Protein AF-A0A662BFD8-F1 (afdb_monomer_lite)

pLDDT: mean 75.11, std 21.64, range [28.02, 98.12]

Sequence (348 aa):
MGQAQEEVAAASAILNASIEPAPQTEVEEAKAILNGEDTDNDSTLQTTEEGVVEEGQIVEDNDEPEDVDTEDAQPDEGSFPSDLSSLADAIDVDISDLYNVKIKLADGEEPKSISELKNGFQEATRNAERLEATIAEQKSALEGAQQSGQINTQLNAAEVKLMSQHEALVAEYNQTDWATLEATDPGSAALLKQQFQEAGGIVHQERLKLQQAQGVHRQERMGVAAQKVMQIIPTWSDSDLRVKQTKAIDALLVGEGMPRNQINTLADPISIKLLDELVTLRAKFAQAEDSVEKVRRVPKTIHGGARRKSNPNKKTDALINKARNTTNHQGKRQAELDAVKSILNGGG

Foldseek 3Di:
DPPVVPVVVVVVVVVPPDDDDDDDDPPVVVVVVPDDDDDDDDDDDDDDDDDDDDDDDDDDDDDDDDDDDDDDDDPDDDPDDPDLVSVCVVVVHPSVVQQQDFDDDPDPDDTDGVVVVVVVVVVVVVVVVVVVVVVVVVVVVVVVVVVLVVLVVVLVVLVVVLVVLVVVLVVVVVPDPLVVCCVPPVPVSVVVVVVSVVSVVVSVVSVVVSVVSVVVSLVVLLVVLVVVLCVLCVVVVDVVVVVVLLVLLQVVCVVVVHDPVVSVSPSHSVVSVVSSVVSVVVVVVVVVVVVVVVVVPPPPPPDPDDDDDDDPCPPLVVLVVQLVPDPDPVSNVVSVVVSVVCVVVVPD

Secondary structure (DSSP, 8-state):
--STTHHHHHHHHHTTS--PPPPS-STTGGGSSS------------------------------------------S----SSHHHHHHHHT--HHHHHTPEEPPSSSPPPEEHHHHHHHHHHHHHHHHHHHHHHHHHHHHHHHHHHHHHHHHHHHHHHHHHHHHHHHHHHHHHHS-HHHHHHH-HHHHHHHHHHHHHHHHHHHHHHHHHHHHHHHHHHHHHHHHHHHHHHH-GGGGSHHHHHHHHHHHHHHHHHTT--HHHHHH---HHHHHHHHHHHHHHHHHHHHHHHHHHHHHS-----TT-PPPPPS-HHHHHHHHHHHH--SHHHHHHHHHHHHHHHHHS--

Structure (mmCIF, N/CA/C/O backbone):
data_AF-A0A662BFD8-F1
#
_entry.id   AF-A0A662BFD8-F1
#
loop_
_atom_site.group_PDB
_atom_site.id
_atom_site.type_symbol
_atom_site.label_atom_id
_atom_site.label_alt_id
_atom_site.label_comp_id
_atom_site.label_asym_id
_atom_site.label_entity_id
_atom_site.label_seq_id
_atom_site.pdbx_PDB_ins_code
_atom_site.Cartn_x
_atom_site.Cartn_y
_atom_site.Cartn_z
_atom_site.occupancy
_atom_site.B_iso_or_equiv
_atom_site.auth_seq_id
_atom_site.auth_comp_id
_atom_site.auth_asym_id
_atom_site.auth_atom_id
_atom_site.pdbx_PDB_model_num
ATOM 1 N N . MET A 1 1 ? 6.382 -41.904 29.347 1.00 54.34 1 MET A N 1
ATOM 2 C CA . MET A 1 1 ? 5.948 -40.491 29.401 1.00 54.34 1 MET A CA 1
ATOM 3 C C . MET A 1 1 ? 6.706 -39.756 30.508 1.00 54.34 1 MET A C 1
ATOM 5 O O . MET A 1 1 ? 6.102 -39.356 31.486 1.00 54.34 1 MET A O 1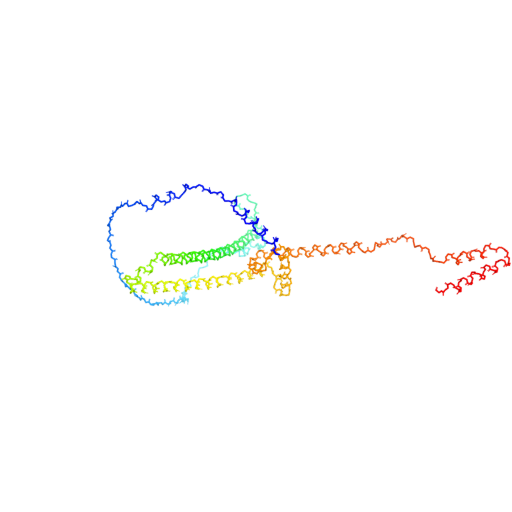
ATOM 9 N N . GLY A 1 2 ? 8.032 -39.635 30.395 1.00 52.62 2 GLY A N 1
ATOM 10 C CA . GLY A 1 2 ? 8.853 -39.000 31.443 1.00 52.62 2 GLY A CA 1
ATOM 11 C C . GLY A 1 2 ? 9.987 -38.121 30.920 1.00 52.62 2 GLY A C 1
ATOM 12 O O . GLY A 1 2 ? 10.614 -37.437 31.706 1.00 52.62 2 GLY A O 1
ATOM 13 N N . GLN A 1 3 ? 10.231 -38.101 29.605 1.00 49.94 3 GLN A N 1
ATOM 14 C CA . GLN A 1 3 ? 11.306 -37.306 28.995 1.00 49.94 3 GLN A CA 1
ATOM 15 C C . GLN A 1 3 ? 10.788 -36.117 28.170 1.00 49.94 3 GLN A C 1
ATOM 17 O O . GLN A 1 3 ? 11.568 -35.275 27.762 1.00 49.94 3 GLN A O 1
ATOM 22 N N . ALA A 1 4 ? 9.469 -35.997 27.975 1.00 51.31 4 ALA A N 1
ATOM 23 C CA . ALA A 1 4 ? 8.862 -34.874 27.251 1.00 51.31 4 ALA A CA 1
ATOM 24 C C . ALA A 1 4 ? 8.436 -33.705 28.165 1.00 51.31 4 ALA A C 1
ATOM 26 O O . ALA A 1 4 ? 8.005 -32.671 27.669 1.00 51.31 4 ALA A O 1
ATOM 27 N N . GLN A 1 5 ? 8.528 -33.858 29.492 1.00 51.50 5 GLN A N 1
ATOM 28 C CA . GLN A 1 5 ? 8.192 -32.790 30.446 1.00 51.50 5 GLN A CA 1
ATOM 29 C C . GLN A 1 5 ? 9.418 -32.012 30.944 1.00 51.50 5 GLN A C 1
ATOM 31 O O . GLN A 1 5 ? 9.258 -30.918 31.472 1.00 51.50 5 GLN A O 1
ATOM 36 N N . GLU A 1 6 ? 10.632 -32.524 30.732 1.00 51.44 6 GLU A N 1
ATOM 37 C CA . GLU A 1 6 ? 11.860 -31.878 31.214 1.00 51.44 6 GLU A CA 1
ATOM 38 C C . GLU A 1 6 ? 12.422 -30.855 30.206 1.00 51.44 6 GLU A C 1
ATOM 40 O O . GLU A 1 6 ? 12.960 -29.824 30.603 1.00 51.44 6 GLU A O 1
ATOM 45 N N . GLU A 1 7 ? 12.184 -31.038 28.901 1.00 51.00 7 GLU A N 1
ATOM 46 C CA . GLU A 1 7 ? 12.630 -30.078 27.875 1.00 51.00 7 GLU A CA 1
ATOM 47 C C . GLU A 1 7 ? 11.763 -28.805 27.807 1.00 51.00 7 GLU A C 1
ATOM 49 O O . GLU A 1 7 ? 12.251 -27.736 27.440 1.00 51.00 7 GLU A O 1
ATOM 54 N N . VAL A 1 8 ? 10.498 -28.866 28.243 1.00 56.28 8 VAL A N 1
ATOM 55 C CA . VAL A 1 8 ? 9.604 -27.689 28.274 1.00 56.28 8 VAL A CA 1
ATOM 56 C C . VAL A 1 8 ? 9.953 -26.744 29.436 1.00 56.28 8 VAL A C 1
ATOM 58 O O . VAL A 1 8 ? 9.793 -25.526 29.319 1.00 56.28 8 VAL A O 1
ATOM 61 N N . ALA A 1 9 ? 10.509 -27.276 30.531 1.00 55.16 9 ALA A N 1
ATOM 62 C CA . ALA A 1 9 ? 10.977 -26.481 31.668 1.00 55.16 9 ALA A CA 1
ATOM 63 C C . ALA A 1 9 ? 12.299 -25.743 31.368 1.00 55.16 9 ALA A C 1
ATOM 65 O O . ALA A 1 9 ? 12.502 -24.621 31.830 1.00 55.16 9 ALA A O 1
ATOM 66 N N . ALA A 1 10 ? 13.176 -26.321 30.539 1.00 52.91 10 ALA A N 1
ATOM 67 C CA . ALA A 1 10 ? 14.427 -25.671 30.142 1.00 52.91 10 ALA A CA 1
ATOM 68 C C . ALA A 1 10 ? 14.204 -24.499 29.165 1.00 52.91 10 ALA A C 1
ATOM 70 O O . ALA A 1 10 ? 14.901 -23.487 29.240 1.00 52.91 10 ALA A O 1
ATOM 71 N N . ALA A 1 11 ? 13.190 -24.583 28.296 1.00 50.22 11 ALA A N 1
ATOM 72 C CA . ALA A 1 11 ? 12.848 -23.507 27.361 1.00 50.22 11 ALA A CA 1
ATOM 73 C C . ALA A 1 11 ? 12.185 -22.290 28.040 1.00 50.22 11 ALA A C 1
ATOM 75 O O . ALA A 1 11 ? 12.319 -21.164 27.562 1.00 50.22 11 ALA A O 1
ATOM 76 N N . SER A 1 12 ? 11.513 -22.485 29.177 1.00 54.03 12 SER A N 1
ATOM 77 C CA . SER A 1 12 ? 10.855 -21.397 29.918 1.00 54.03 12 SER A CA 1
ATOM 78 C C . SER A 1 12 ? 11.807 -20.623 30.844 1.00 54.03 12 SER A C 1
ATOM 80 O O . SER A 1 12 ? 11.526 -19.475 31.182 1.00 54.03 12 SER A O 1
ATOM 82 N N . ALA A 1 13 ? 12.976 -21.182 31.180 1.00 51.88 13 ALA A N 1
ATOM 83 C CA . ALA A 1 13 ? 13.996 -20.497 31.979 1.00 51.88 13 ALA A CA 1
ATOM 84 C C . ALA A 1 13 ? 14.872 -19.516 31.170 1.00 51.88 13 ALA A C 1
ATOM 86 O O . ALA A 1 13 ? 15.438 -18.587 31.741 1.00 51.88 13 ALA A O 1
ATOM 87 N N . ILE A 1 14 ? 14.966 -19.680 29.845 1.00 52.62 14 ILE A N 1
ATOM 88 C CA . ILE A 1 14 ? 15.805 -18.823 28.984 1.00 52.62 14 ILE A CA 1
ATOM 89 C C . ILE A 1 14 ? 15.061 -17.548 28.546 1.00 52.62 14 ILE A C 1
ATOM 91 O O . ILE A 1 14 ? 15.691 -16.515 28.336 1.00 52.62 14 ILE A O 1
ATOM 95 N N . LEU A 1 15 ? 13.723 -17.564 28.485 1.00 44.62 15 LEU A N 1
ATOM 96 C CA . LEU A 1 15 ? 12.939 -16.390 28.072 1.00 44.62 15 LEU A CA 1
ATOM 97 C C . LEU A 1 15 ? 12.787 -15.320 29.174 1.00 44.62 15 LEU A C 1
ATOM 99 O O . LEU A 1 15 ? 12.401 -14.196 28.878 1.00 44.62 15 LEU A O 1
ATOM 103 N N . ASN A 1 16 ? 13.104 -15.649 30.432 1.00 51.22 16 ASN A N 1
ATOM 104 C CA . ASN A 1 16 ? 12.859 -14.781 31.592 1.00 51.22 16 ASN A CA 1
ATOM 105 C C . ASN A 1 16 ? 14.120 -14.103 32.166 1.00 51.22 16 ASN A C 1
ATOM 107 O O . ASN A 1 16 ? 14.052 -13.495 33.230 1.00 51.22 16 ASN A O 1
ATOM 111 N N . ALA A 1 17 ? 15.269 -14.200 31.487 1.00 48.84 17 ALA A N 1
ATOM 112 C CA . ALA A 1 17 ? 16.554 -13.696 31.990 1.00 48.84 17 ALA A CA 1
ATOM 113 C C . ALA A 1 17 ? 17.124 -12.486 31.219 1.00 48.84 17 ALA A C 1
ATOM 115 O O . ALA A 1 17 ? 18.287 -12.142 31.408 1.00 48.84 17 ALA A O 1
ATOM 116 N N . SER A 1 18 ? 16.346 -11.822 30.356 1.00 45.59 18 SER A N 1
ATOM 117 C CA . SER A 1 18 ? 16.840 -10.665 29.590 1.00 45.59 18 SER A CA 1
ATOM 118 C C . SER A 1 18 ? 15.789 -9.565 29.441 1.00 45.59 18 SER A C 1
ATOM 120 O O . SER A 1 18 ? 15.361 -9.227 28.344 1.00 45.59 18 SER A O 1
ATOM 122 N N . ILE A 1 19 ? 15.359 -9.016 30.578 1.00 46.84 19 ILE A N 1
ATOM 123 C CA . ILE A 1 19 ? 14.713 -7.701 30.643 1.00 46.84 19 ILE A CA 1
ATOM 124 C C . ILE A 1 19 ? 15.346 -6.966 31.829 1.00 46.84 19 ILE A C 1
ATOM 126 O O . ILE A 1 19 ? 14.930 -7.123 32.975 1.00 46.84 19 ILE A O 1
ATOM 130 N N . GLU A 1 20 ? 16.409 -6.212 31.554 1.00 44.59 20 GLU A N 1
ATOM 131 C CA . GLU A 1 20 ? 16.885 -5.168 32.463 1.00 44.59 20 GLU A CA 1
ATOM 132 C C . GLU A 1 20 ? 15.864 -4.014 32.478 1.00 44.59 20 GLU A C 1
ATOM 134 O O . GLU A 1 20 ? 15.425 -3.579 31.409 1.00 44.59 20 GLU A O 1
ATOM 139 N N . PRO A 1 21 ? 15.466 -3.497 33.654 1.00 47.75 21 PRO A N 1
ATOM 140 C CA . PRO A 1 21 ? 14.584 -2.341 33.741 1.00 47.75 21 PRO A CA 1
ATOM 141 C C . PRO A 1 21 ? 15.364 -1.044 33.473 1.00 47.75 21 PRO A C 1
ATOM 143 O O . PRO A 1 21 ? 16.273 -0.685 34.222 1.00 47.75 21 PRO A O 1
ATOM 146 N N . ALA A 1 22 ? 14.989 -0.320 32.417 1.00 41.62 22 ALA A N 1
ATOM 147 C CA . ALA A 1 22 ? 15.465 1.039 32.161 1.00 41.62 22 ALA A CA 1
ATOM 148 C C . ALA A 1 22 ? 14.867 2.048 33.181 1.00 41.62 22 ALA A C 1
ATOM 150 O O . ALA A 1 22 ? 13.755 1.834 33.674 1.00 41.62 22 ALA A O 1
ATOM 151 N N . PRO A 1 23 ? 15.601 3.126 33.532 1.00 44.84 23 PRO A N 1
ATOM 152 C CA . PRO A 1 23 ? 15.341 3.965 34.706 1.00 44.84 23 PRO A CA 1
ATOM 153 C C . PRO A 1 23 ? 14.137 4.916 34.576 1.00 44.84 23 PRO A C 1
ATOM 155 O O . PRO A 1 23 ? 13.870 5.509 33.535 1.00 44.84 23 PRO A O 1
ATOM 158 N N . GLN A 1 24 ? 13.440 5.085 35.702 1.00 43.91 24 GLN A N 1
ATOM 159 C CA . GLN A 1 24 ? 12.176 5.805 35.901 1.00 43.91 24 GLN A CA 1
ATOM 160 C C . GLN A 1 24 ? 12.310 7.344 35.975 1.00 43.91 24 GLN A C 1
ATOM 162 O O . GLN A 1 24 ? 11.790 7.952 36.905 1.00 43.91 24 GLN A O 1
ATOM 167 N N . THR A 1 25 ? 12.997 8.001 35.037 1.00 51.12 25 THR A N 1
ATOM 168 C CA . THR A 1 25 ? 13.250 9.460 35.140 1.00 51.12 25 THR A CA 1
ATOM 169 C C . THR A 1 25 ? 12.508 10.358 34.147 1.00 51.12 25 THR A C 1
ATOM 171 O O . THR A 1 25 ? 12.608 11.568 34.278 1.00 51.12 25 THR A O 1
ATOM 174 N N . GLU A 1 26 ? 11.702 9.830 33.221 1.00 45.47 26 GLU A N 1
ATOM 175 C CA . GLU A 1 26 ? 10.975 10.669 32.235 1.00 45.47 26 GLU A CA 1
ATOM 176 C C . GLU A 1 26 ? 9.460 10.791 32.500 1.00 45.47 26 GLU A C 1
ATOM 178 O O . GLU A 1 26 ? 8.772 11.596 31.877 1.00 45.47 26 GLU A O 1
ATOM 183 N N . VAL A 1 27 ? 8.913 10.042 33.466 1.00 49.97 27 VAL A N 1
ATOM 184 C CA . VAL A 1 27 ? 7.460 10.038 33.757 1.00 49.97 27 VAL A CA 1
ATOM 185 C C . VAL A 1 27 ? 7.051 11.133 34.760 1.00 49.97 27 VAL A C 1
ATOM 187 O O . VAL A 1 27 ? 5.864 11.426 34.906 1.00 49.97 27 VAL A O 1
ATOM 190 N N . GLU A 1 28 ? 8.007 11.791 35.425 1.00 46.84 28 GLU A N 1
ATOM 191 C CA . GLU A 1 28 ? 7.713 12.931 36.311 1.00 46.84 28 GLU A CA 1
ATOM 192 C C . GLU A 1 28 ? 7.660 14.284 35.585 1.00 46.84 28 GLU A C 1
ATOM 194 O O . GLU A 1 28 ? 6.956 15.182 36.043 1.00 46.84 28 GLU A O 1
ATOM 199 N N . GLU A 1 29 ? 8.289 14.431 34.415 1.00 48.56 29 GLU A N 1
ATOM 200 C CA . GLU A 1 29 ? 8.284 15.707 33.680 1.00 48.56 29 GLU A CA 1
ATOM 201 C C . GLU A 1 29 ? 6.958 15.957 32.932 1.00 48.56 29 GLU A C 1
ATOM 203 O O . GLU A 1 29 ? 6.524 17.098 32.777 1.00 48.56 29 GLU A O 1
ATOM 208 N N . ALA A 1 30 ? 6.224 14.897 32.573 1.00 48.09 30 ALA A N 1
ATOM 209 C CA . ALA A 1 30 ? 4.909 15.012 31.932 1.00 48.09 30 ALA A CA 1
ATOM 210 C C . ALA A 1 30 ? 3.760 15.351 32.908 1.00 48.09 30 ALA A C 1
ATOM 212 O O . ALA A 1 30 ? 2.683 15.758 32.473 1.00 48.09 30 ALA A O 1
ATOM 213 N N . LYS A 1 31 ? 3.968 15.218 34.227 1.00 47.44 31 LYS A N 1
ATOM 214 C CA . LYS A 1 31 ? 2.959 15.567 35.248 1.00 47.44 31 LYS A CA 1
ATOM 215 C C . LYS A 1 31 ? 3.027 17.024 35.711 1.00 47.44 31 LYS A C 1
ATOM 217 O O . LYS A 1 31 ? 2.062 17.503 36.300 1.00 47.44 31 LYS A O 1
ATOM 222 N N . ALA A 1 32 ? 4.110 17.740 35.411 1.00 47.44 32 ALA A N 1
ATOM 223 C CA . ALA A 1 32 ? 4.282 19.141 35.799 1.00 47.44 32 ALA A CA 1
ATOM 224 C C . ALA A 1 32 ? 3.605 20.146 34.844 1.00 47.44 32 ALA A C 1
ATOM 226 O O . ALA A 1 32 ? 3.418 21.298 35.218 1.00 47.44 32 ALA A O 1
ATOM 227 N N . ILE A 1 33 ? 3.203 19.730 33.636 1.00 51.03 33 ILE A N 1
ATOM 228 C CA . ILE A 1 33 ? 2.559 20.621 32.649 1.00 51.03 33 ILE A CA 1
ATOM 229 C C . ILE A 1 33 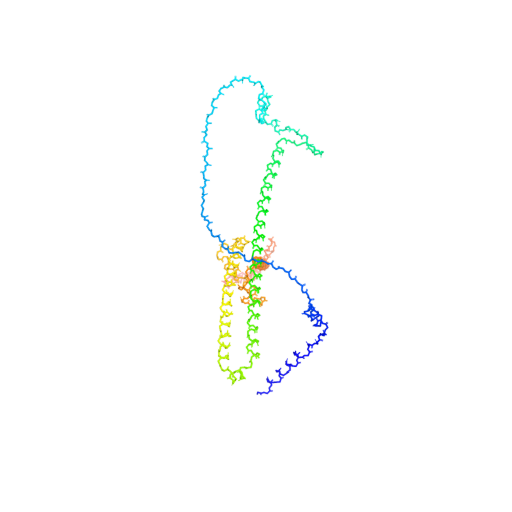? 1.025 20.646 32.804 1.00 51.03 33 ILE A C 1
ATOM 231 O O . ILE A 1 33 ? 0.378 21.586 32.356 1.00 51.03 33 ILE A O 1
ATOM 235 N N . LEU A 1 34 ? 0.425 19.648 33.465 1.00 47.00 34 LEU A N 1
ATOM 236 C CA . LEU A 1 34 ? -1.035 19.471 33.471 1.00 47.00 34 LEU A CA 1
ATOM 237 C C . LEU A 1 34 ? -1.763 20.079 34.689 1.00 47.00 34 LEU A C 1
ATOM 239 O O . LEU A 1 34 ? -2.985 20.149 34.663 1.00 47.00 34 LEU A O 1
ATOM 243 N N . ASN A 1 35 ? -1.053 20.538 35.729 1.00 48.31 35 ASN A N 1
ATOM 244 C CA . ASN A 1 35 ? -1.664 21.040 36.972 1.00 48.31 35 ASN A CA 1
ATOM 245 C C . ASN A 1 35 ? -1.161 22.444 37.352 1.00 48.31 35 ASN A C 1
ATOM 247 O O . ASN A 1 35 ? -0.410 22.610 38.313 1.00 48.31 35 ASN A O 1
ATOM 251 N N . GLY A 1 36 ? -1.601 23.450 36.598 1.00 34.72 36 GLY A N 1
ATOM 252 C CA . GLY A 1 36 ? -1.422 24.864 36.925 1.00 34.72 36 GLY A CA 1
ATOM 253 C C . GLY A 1 36 ? -2.626 25.701 36.487 1.00 34.72 36 GLY A C 1
ATOM 254 O O . GLY A 1 36 ? -2.588 26.313 35.425 1.00 34.72 36 GLY A O 1
ATOM 255 N N . GLU A 1 37 ? -3.676 25.691 37.316 1.00 36.91 37 GLU A N 1
ATOM 256 C CA . GLU A 1 37 ? -4.616 26.809 37.558 1.00 36.91 37 GLU A CA 1
ATOM 257 C C . GLU A 1 37 ? -3.835 28.140 37.701 1.00 36.91 37 GLU A C 1
ATOM 259 O O . GLU A 1 37 ? -2.695 28.130 38.164 1.00 36.91 37 GLU A O 1
ATOM 264 N N . ASP A 1 38 ? -4.298 29.349 37.385 1.00 38.66 38 ASP A N 1
ATOM 265 C CA . ASP A 1 38 ? -5.608 29.943 37.097 1.00 38.66 38 ASP A CA 1
ATOM 266 C C . ASP A 1 38 ? -5.342 31.372 36.561 1.00 38.66 38 ASP A C 1
ATOM 268 O O . ASP A 1 38 ? -4.303 31.953 36.891 1.00 38.66 38 ASP A O 1
ATOM 272 N N . THR A 1 39 ? -6.274 31.966 35.801 1.00 32.28 39 THR A N 1
ATOM 273 C CA . THR A 1 39 ? -6.943 33.270 36.087 1.00 32.28 39 THR A CA 1
ATOM 274 C C . THR A 1 39 ? -7.584 33.917 34.843 1.00 32.28 39 THR A C 1
ATOM 276 O O . THR A 1 39 ? -6.907 34.336 33.909 1.00 32.28 39 THR A O 1
ATOM 279 N N . ASP A 1 40 ? -8.921 33.987 34.885 1.00 32.72 40 ASP A N 1
ATOM 280 C CA . ASP A 1 40 ? -9.820 35.112 34.560 1.00 32.72 40 ASP A CA 1
ATOM 281 C C . ASP A 1 40 ? -9.521 36.050 33.364 1.00 32.72 40 ASP A C 1
ATOM 283 O O . ASP A 1 40 ? -8.591 36.851 33.393 1.00 32.72 40 ASP A O 1
ATOM 287 N N . ASN A 1 41 ? -10.451 36.141 32.397 1.00 31.64 41 ASN A N 1
ATOM 288 C CA . ASN A 1 41 ? -11.588 37.091 32.433 1.00 31.64 41 ASN A CA 1
ATOM 289 C C . ASN A 1 41 ? -12.147 37.442 31.022 1.00 31.64 41 ASN A C 1
ATOM 291 O O . ASN A 1 41 ? -11.407 37.858 30.137 1.00 31.64 41 ASN A O 1
ATOM 295 N N . ASP A 1 42 ? -13.476 37.336 30.891 1.00 28.02 42 ASP A N 1
ATOM 296 C CA . ASP A 1 42 ? -14.432 38.209 30.169 1.00 28.02 42 ASP A CA 1
ATOM 297 C C . ASP A 1 42 ? -14.237 38.635 28.689 1.00 28.02 42 ASP A C 1
ATOM 299 O O . ASP A 1 42 ? -13.451 39.525 28.373 1.00 28.02 42 ASP A O 1
ATOM 303 N N . SER A 1 43 ? -15.115 38.139 27.797 1.00 31.08 43 SER A N 1
ATOM 304 C CA . SER A 1 43 ? -16.033 38.992 26.996 1.00 31.08 43 SER A CA 1
ATOM 305 C C . SER A 1 43 ? -16.895 38.200 25.994 1.00 31.08 43 SER A C 1
ATOM 307 O O . SER A 1 43 ? -16.436 37.751 24.950 1.00 31.08 43 SER A O 1
ATOM 309 N N . THR A 1 44 ? -18.170 38.027 26.354 1.00 29.52 44 THR A N 1
ATOM 310 C CA . THR A 1 44 ? -19.369 38.469 25.601 1.00 29.52 44 THR A CA 1
ATOM 311 C C . THR A 1 44 ? -19.362 38.515 24.045 1.00 29.52 44 THR A C 1
ATOM 313 O O . THR A 1 44 ? -18.705 39.361 23.456 1.00 29.52 44 THR A O 1
ATOM 316 N N . LEU A 1 45 ? -20.225 37.710 23.379 1.00 31.92 45 LEU A N 1
ATOM 317 C CA . LEU A 1 45 ? -21.426 38.125 22.586 1.00 31.92 45 LEU A CA 1
ATOM 318 C C . LEU A 1 45 ? -21.853 37.175 21.431 1.00 31.92 45 LEU A C 1
ATOM 320 O O . LEU A 1 45 ? -21.087 36.860 20.532 1.00 31.92 45 LEU A O 1
ATOM 324 N N . GLN A 1 46 ? -23.162 36.877 21.459 1.00 32.00 46 GLN A N 1
ATOM 325 C CA . GLN A 1 46 ? -24.159 36.818 20.366 1.00 32.00 46 GLN A CA 1
ATOM 326 C C . GLN A 1 46 ? -24.151 35.727 19.272 1.00 32.00 46 GLN A C 1
ATOM 328 O O . GLN A 1 46 ? -23.500 35.815 18.240 1.00 32.00 46 GLN A O 1
ATOM 333 N N . THR A 1 47 ? -25.090 34.790 19.461 1.00 32.06 47 THR A N 1
ATOM 334 C CA . THR A 1 47 ? -26.176 34.380 18.544 1.00 32.06 47 THR A CA 1
ATOM 335 C C . THR A 1 47 ? -26.444 35.287 17.335 1.00 32.06 47 THR A C 1
ATOM 337 O O . THR A 1 47 ? -26.723 36.468 17.529 1.00 32.06 47 THR A O 1
ATOM 340 N N . THR A 1 48 ? -26.562 34.712 16.129 1.00 29.52 48 THR A N 1
ATOM 341 C CA . THR A 1 48 ? -27.634 35.030 15.154 1.00 29.52 48 THR A CA 1
ATOM 342 C C . THR A 1 48 ? -27.863 33.841 14.203 1.00 29.52 48 THR A C 1
ATOM 344 O O . THR A 1 48 ? -26.915 33.239 13.706 1.00 29.52 48 THR A O 1
ATOM 347 N N . GLU A 1 49 ? -29.139 33.505 14.025 1.00 33.91 49 GLU A N 1
ATOM 348 C CA . GLU A 1 49 ? -29.743 32.512 13.130 1.00 33.91 49 GLU A CA 1
ATOM 349 C C . GLU A 1 49 ? -29.946 33.031 11.688 1.00 33.91 49 GLU A C 1
ATOM 351 O O . GLU A 1 49 ? -29.978 34.235 11.454 1.00 33.91 49 GLU A O 1
ATOM 356 N N . GLU A 1 50 ? -30.224 32.071 10.793 1.00 33.41 50 GLU A N 1
ATOM 357 C CA . GLU A 1 50 ? -31.049 32.151 9.569 1.00 33.41 50 GLU A CA 1
ATOM 358 C C . GLU A 1 50 ? -30.523 32.799 8.271 1.00 33.41 50 GLU A C 1
ATOM 360 O O . GLU A 1 50 ? -29.966 33.892 8.244 1.00 33.41 50 GLU A O 1
ATOM 365 N N . GLY A 1 51 ? -30.838 32.125 7.148 1.00 28.73 51 GLY A N 1
ATOM 366 C CA . GLY A 1 51 ? -30.919 32.752 5.822 1.00 28.73 51 GLY A CA 1
ATOM 367 C C . GLY A 1 51 ? -30.632 31.853 4.611 1.00 28.73 51 GLY A C 1
ATOM 368 O O . GLY A 1 51 ? -29.532 31.884 4.079 1.00 28.73 51 GLY A O 1
ATOM 369 N N . VAL A 1 52 ? -31.631 31.080 4.170 1.00 34.69 52 VAL A N 1
ATOM 370 C CA . VAL A 1 52 ? -31.704 30.316 2.897 1.00 34.69 52 VAL A CA 1
ATOM 371 C C . VAL A 1 52 ? -31.956 31.250 1.683 1.00 34.69 52 VAL A C 1
ATOM 373 O O . VAL A 1 52 ? -32.233 32.426 1.889 1.00 34.69 52 VAL A O 1
ATOM 376 N N . VAL A 1 53 ? -31.948 30.655 0.471 1.00 33.47 53 VAL A N 1
ATOM 377 C CA . VAL A 1 53 ? -32.441 31.045 -0.888 1.00 33.47 53 VAL A CA 1
ATOM 378 C C . VAL A 1 53 ? -31.454 31.787 -1.820 1.00 33.47 53 VAL A C 1
ATOM 380 O O . VAL A 1 53 ? -30.668 32.590 -1.345 1.00 33.47 53 VAL A O 1
ATOM 383 N N . GLU A 1 54 ? -31.367 31.589 -3.149 1.00 34.66 54 GLU A N 1
ATOM 384 C CA . GLU A 1 54 ? -32.122 30.836 -4.176 1.00 34.66 54 GLU A CA 1
ATOM 385 C C . GLU A 1 54 ? -31.286 30.759 -5.484 1.00 34.66 54 GLU A C 1
ATOM 387 O O . GLU A 1 54 ? -30.196 31.315 -5.577 1.00 34.66 54 GLU A O 1
ATOM 392 N N . GLU A 1 55 ? -31.834 30.056 -6.473 1.00 32.47 55 GLU A N 1
ATOM 393 C CA . GLU A 1 55 ? -31.370 29.685 -7.814 1.00 32.47 55 GLU A CA 1
ATOM 394 C C . GLU A 1 55 ? -30.873 30.796 -8.768 1.00 32.47 55 GLU A C 1
ATOM 396 O O . GLU A 1 55 ? -31.347 31.926 -8.755 1.00 32.47 55 GLU A O 1
ATOM 401 N N . GLY A 1 56 ? -30.071 30.360 -9.753 1.00 28.16 56 GLY A N 1
ATOM 402 C CA . GLY A 1 56 ? -30.388 30.612 -11.166 1.00 28.16 56 GLY A CA 1
ATOM 403 C C . GLY A 1 56 ? -29.615 31.716 -11.894 1.00 28.16 56 GLY A C 1
ATOM 404 O O . GLY A 1 56 ? -29.814 32.896 -11.648 1.00 28.16 56 GLY A O 1
ATOM 405 N N . GLN A 1 57 ? -28.836 31.325 -12.910 1.00 30.97 57 GLN A N 1
ATOM 406 C CA . GLN A 1 57 ? -29.167 31.562 -14.329 1.00 30.97 57 GLN A CA 1
ATOM 407 C C . GLN A 1 57 ? -27.914 31.713 -15.211 1.00 30.97 57 GLN A C 1
ATOM 409 O O . GLN A 1 57 ? -27.005 32.498 -14.961 1.00 30.97 57 GLN A O 1
ATOM 414 N N . ILE A 1 58 ? -27.918 30.895 -16.259 1.00 36.59 58 ILE A N 1
ATOM 415 C CA . ILE A 1 58 ? -26.989 30.816 -17.382 1.00 36.59 58 ILE A CA 1
ATOM 416 C C . ILE A 1 58 ? -27.318 31.977 -18.327 1.00 36.59 58 ILE A C 1
ATOM 418 O O . ILE A 1 58 ? -28.496 32.172 -18.632 1.00 36.59 58 ILE A O 1
ATOM 422 N N . VAL A 1 59 ? -26.312 32.710 -18.810 1.00 37.34 59 VAL A N 1
ATOM 423 C CA . VAL A 1 59 ? -26.466 33.588 -19.978 1.00 37.34 59 VAL A CA 1
ATOM 424 C C . VAL A 1 59 ? -25.324 33.319 -20.951 1.00 37.34 59 VAL A C 1
ATOM 426 O O . VAL A 1 59 ? -24.144 33.430 -20.621 1.00 37.34 59 VAL A O 1
ATOM 429 N N . GLU A 1 60 ? -25.759 32.889 -22.124 1.00 36.41 60 GLU A N 1
ATOM 430 C CA . GLU A 1 60 ? -25.080 32.653 -23.387 1.00 36.41 60 GLU A CA 1
ATOM 431 C C . GLU A 1 60 ? -25.434 33.856 -24.276 1.00 36.41 60 GLU A C 1
ATOM 433 O O . GLU A 1 60 ? -26.613 34.164 -24.388 1.00 36.41 60 GLU A O 1
ATOM 438 N N . ASP A 1 61 ? -24.437 34.529 -24.849 1.00 30.30 61 ASP A N 1
ATOM 439 C CA . ASP A 1 61 ? -24.530 35.495 -25.965 1.00 30.30 61 ASP A CA 1
ATOM 440 C C . ASP A 1 61 ? -23.100 35.531 -26.548 1.00 30.30 61 ASP A C 1
ATOM 442 O O . ASP A 1 61 ? -22.154 35.818 -25.814 1.00 30.30 61 ASP A O 1
ATOM 446 N N . ASN A 1 62 ? -22.754 35.064 -27.752 1.00 31.20 62 ASN A N 1
ATOM 447 C CA . ASN A 1 62 ? -23.345 35.178 -29.088 1.00 31.20 62 ASN A CA 1
ATOM 448 C C . ASN A 1 62 ? -23.596 36.623 -29.524 1.00 31.20 62 ASN A C 1
ATOM 450 O O . ASN A 1 62 ? -24.721 37.094 -29.445 1.00 31.20 62 ASN A O 1
ATOM 454 N N . ASP A 1 63 ? -22.556 37.275 -30.049 1.00 31.44 63 ASP A N 1
ATOM 455 C CA . ASP A 1 63 ? -22.747 38.356 -31.015 1.00 31.44 63 ASP A CA 1
ATOM 456 C C . ASP A 1 63 ? -21.539 38.498 -31.958 1.00 31.44 63 ASP A C 1
ATOM 458 O O . ASP A 1 63 ? -20.422 38.836 -31.566 1.00 31.44 63 ASP A O 1
ATOM 462 N N . GLU A 1 64 ? -21.815 38.219 -33.225 1.00 32.34 64 GLU A N 1
ATOM 463 C CA . GLU A 1 64 ? -21.111 38.611 -34.445 1.00 32.34 64 GLU A CA 1
ATOM 464 C C . GLU A 1 64 ? -22.237 38.755 -35.497 1.00 32.34 64 GLU A C 1
ATOM 466 O O . GLU A 1 64 ? -23.191 37.970 -35.430 1.00 32.34 64 GLU A O 1
ATOM 471 N N . PRO A 1 65 ? -22.165 39.599 -36.543 1.00 42.06 65 PRO A N 1
ATOM 472 C CA . PRO A 1 65 ? -21.495 40.890 -36.748 1.00 42.06 65 PRO A CA 1
ATOM 473 C C . PRO A 1 65 ? -22.504 42.015 -37.112 1.00 42.06 65 PRO A C 1
ATOM 475 O O . PRO A 1 65 ? -23.605 41.746 -37.587 1.00 42.06 65 PRO A O 1
ATOM 478 N N . GLU A 1 66 ? -22.095 43.287 -37.037 1.00 34.25 66 GLU A N 1
ATOM 479 C CA . GLU A 1 66 ? -22.688 44.333 -37.888 1.00 34.25 66 GLU A CA 1
ATOM 480 C C . GLU A 1 66 ? -21.613 45.035 -38.724 1.00 34.25 66 GLU A C 1
ATOM 482 O O . GLU A 1 66 ? -20.642 45.594 -38.209 1.00 34.25 66 GLU A O 1
ATOM 487 N N . ASP A 1 67 ? -21.839 44.961 -40.036 1.00 31.83 67 ASP A N 1
ATOM 488 C CA . ASP A 1 67 ? -21.218 45.721 -41.111 1.00 31.83 67 ASP A CA 1
ATOM 489 C C . ASP A 1 67 ? -21.288 47.230 -40.853 1.00 31.83 67 ASP A C 1
ATOM 491 O O . ASP A 1 67 ? -22.368 47.805 -40.699 1.00 31.83 67 ASP A O 1
ATOM 495 N N . VAL A 1 68 ? -20.139 47.897 -40.960 1.00 33.50 68 VAL A N 1
ATOM 496 C CA . VAL A 1 68 ? -20.100 49.301 -41.368 1.00 33.50 68 VAL A CA 1
ATOM 497 C C . VAL A 1 68 ? -19.129 49.411 -42.532 1.00 33.50 68 VAL A C 1
ATOM 499 O O . VAL A 1 68 ? -17.914 49.496 -42.367 1.00 33.50 68 VAL A O 1
ATOM 502 N N . ASP A 1 69 ? -19.711 49.363 -43.723 1.00 34.06 69 ASP A N 1
ATOM 503 C CA . ASP A 1 69 ? -19.085 49.758 -44.971 1.00 34.06 69 ASP A CA 1
ATOM 504 C C . ASP A 1 69 ? -18.869 51.277 -44.945 1.00 34.06 69 ASP A C 1
ATOM 506 O O . ASP A 1 69 ? -19.803 52.067 -44.766 1.00 34.06 69 ASP A O 1
ATOM 510 N N . THR A 1 70 ? -17.623 51.711 -45.086 1.00 32.19 70 THR A N 1
ATOM 511 C CA . THR A 1 70 ? -17.327 53.030 -45.639 1.00 32.19 70 THR A CA 1
ATOM 512 C C . THR A 1 70 ? -16.017 52.935 -46.403 1.00 32.19 70 THR A C 1
ATOM 514 O O . THR A 1 70 ? -14.934 52.891 -45.821 1.00 32.19 70 THR A O 1
ATOM 517 N N . GLU A 1 71 ? -16.152 52.878 -47.727 1.00 42.09 71 GLU A N 1
ATOM 518 C CA . GLU A 1 71 ? -15.113 53.193 -48.699 1.00 42.09 71 GLU A CA 1
ATOM 519 C C . GLU A 1 71 ? -14.332 54.446 -48.275 1.00 42.09 71 GLU A C 1
ATOM 521 O O . GLU A 1 71 ? -14.879 55.549 -48.238 1.00 42.09 71 GLU A O 1
ATOM 526 N N . ASP A 1 72 ? -13.028 54.290 -48.052 1.00 31.36 72 ASP A N 1
ATOM 527 C CA . ASP A 1 72 ? -12.080 55.352 -48.365 1.00 31.36 72 ASP A CA 1
ATOM 528 C C . ASP A 1 72 ? -10.846 54.729 -49.023 1.00 31.36 72 ASP A C 1
ATOM 530 O O . ASP A 1 72 ? -9.985 54.107 -48.398 1.00 31.36 72 ASP A O 1
ATOM 534 N N . ALA A 1 73 ? -10.823 54.826 -50.348 1.00 44.06 73 ALA A N 1
ATOM 535 C CA . ALA A 1 73 ? -9.692 54.450 -51.167 1.00 44.06 73 ALA A CA 1
ATOM 536 C C . ALA A 1 73 ? -8.651 55.576 -51.116 1.00 44.06 73 ALA A C 1
ATOM 538 O O . ALA A 1 73 ? -8.740 56.553 -51.860 1.00 44.06 73 ALA A O 1
ATOM 539 N N . GLN A 1 74 ? -7.617 55.398 -50.292 1.00 36.88 74 GLN A N 1
ATOM 540 C CA . GLN A 1 74 ? -6.326 56.046 -50.506 1.00 36.88 74 GLN A CA 1
ATOM 541 C C . GLN A 1 74 ? -5.332 55.032 -51.094 1.00 36.88 74 GLN A C 1
ATOM 543 O O . GLN A 1 74 ? -5.128 53.970 -50.505 1.00 36.88 74 GLN A O 1
ATOM 548 N N . PRO A 1 75 ? -4.689 55.326 -52.238 1.00 45.38 75 PRO A N 1
ATOM 549 C CA . PRO A 1 75 ? -3.503 54.604 -52.656 1.00 45.38 75 PRO A CA 1
ATOM 550 C C . PRO A 1 75 ? -2.336 55.185 -51.857 1.00 45.38 75 PRO A C 1
ATOM 552 O O . PRO A 1 75 ? -1.825 56.241 -52.225 1.00 45.38 75 PRO A O 1
ATOM 555 N N . ASP A 1 76 ? -1.966 54.544 -50.747 1.00 39.44 76 ASP A N 1
ATOM 556 C CA . ASP A 1 76 ? -0.796 54.968 -49.976 1.00 39.44 76 ASP A CA 1
ATOM 557 C C . ASP A 1 76 ? 0.393 54.032 -50.202 1.00 39.44 76 ASP A C 1
ATOM 559 O O . ASP A 1 76 ? 0.295 52.801 -50.224 1.00 39.44 76 ASP A O 1
ATOM 563 N N . GLU A 1 77 ? 1.513 54.682 -50.467 1.00 43.84 77 GLU A N 1
ATOM 564 C CA . GLU A 1 77 ? 2.789 54.136 -50.875 1.00 43.84 77 GLU A CA 1
ATOM 565 C C . GLU A 1 77 ? 3.432 53.350 -49.725 1.00 43.84 77 GLU A C 1
ATOM 567 O O . GLU A 1 77 ? 3.521 53.813 -48.592 1.00 43.84 77 GLU A O 1
ATOM 572 N N . GLY A 1 78 ? 3.971 52.169 -50.039 1.00 46.09 78 GLY A N 1
ATOM 573 C CA . GLY A 1 78 ? 4.896 51.466 -49.149 1.00 46.09 78 GLY A CA 1
ATOM 574 C C . GLY A 1 78 ? 4.240 50.523 -48.145 1.00 46.09 78 GLY A C 1
ATOM 575 O O . GLY A 1 78 ? 4.459 50.639 -46.941 1.00 46.09 78 GLY A O 1
ATOM 576 N N . SER A 1 79 ? 3.514 49.513 -48.636 1.00 46.50 79 SER A N 1
ATOM 577 C CA . SER A 1 79 ? 3.286 48.299 -47.848 1.00 46.50 79 SER A CA 1
ATOM 578 C C . SER A 1 79 ? 4.649 47.675 -47.540 1.00 46.50 79 SER A C 1
ATOM 580 O O . SER A 1 79 ? 5.297 47.096 -48.414 1.00 46.50 79 SER A O 1
ATOM 582 N N . PHE A 1 80 ? 5.131 47.861 -46.310 1.00 48.19 80 PHE A N 1
ATOM 583 C CA . PHE A 1 80 ? 6.268 47.095 -45.827 1.00 48.19 80 PHE A CA 1
ATOM 584 C C . PHE A 1 80 ? 5.869 45.617 -45.861 1.00 48.19 80 PHE A C 1
ATOM 586 O O . PHE A 1 80 ? 4.808 45.267 -45.340 1.00 48.19 80 PHE A O 1
ATOM 593 N N . PRO A 1 81 ? 6.683 44.750 -46.473 1.00 55.09 81 PRO A N 1
ATOM 594 C CA . PRO A 1 81 ? 6.361 43.338 -46.558 1.00 55.09 81 PRO A CA 1
ATOM 595 C C . PRO A 1 81 ? 6.231 42.739 -45.152 1.00 55.09 81 PRO A C 1
ATOM 597 O O . PRO A 1 81 ? 7.162 42.807 -44.348 1.00 55.09 81 PRO A O 1
ATOM 600 N N . SER A 1 82 ? 5.059 42.173 -44.856 1.00 65.50 82 SER A N 1
ATOM 601 C CA . SER A 1 82 ? 4.730 41.531 -43.575 1.00 65.50 82 SER A CA 1
ATOM 602 C C . SER A 1 82 ? 5.417 40.180 -43.385 1.00 65.50 82 SER A C 1
ATOM 604 O O . SER A 1 82 ? 5.605 39.737 -42.255 1.00 65.50 82 SER A O 1
ATOM 606 N N . ASP A 1 83 ? 5.806 39.536 -44.486 1.00 71.50 83 ASP A N 1
ATOM 607 C CA . ASP A 1 83 ? 6.284 38.162 -44.522 1.00 71.50 83 ASP A CA 1
ATOM 608 C C . ASP A 1 83 ? 7.583 38.055 -45.316 1.00 71.50 83 ASP A C 1
ATOM 610 O O . ASP A 1 83 ? 7.864 38.831 -46.229 1.00 71.50 83 ASP A O 1
ATOM 614 N N . LEU A 1 84 ? 8.385 37.037 -44.998 1.00 70.31 84 LEU A N 1
ATOM 615 C CA . LEU A 1 84 ? 9.674 36.822 -45.658 1.00 70.31 84 LEU A CA 1
ATOM 616 C C . LEU A 1 84 ? 9.520 36.609 -47.178 1.00 70.31 84 LEU A C 1
ATOM 618 O O . LEU A 1 84 ? 10.407 36.984 -47.939 1.00 70.31 84 LEU A O 1
ATOM 622 N N . SER A 1 85 ? 8.380 36.055 -47.605 1.00 73.81 85 SER A N 1
ATOM 623 C CA . SER A 1 85 ? 8.020 35.859 -49.013 1.00 73.81 85 SER A CA 1
ATOM 624 C C . SER A 1 85 ? 7.704 37.173 -49.728 1.00 73.81 85 SER A C 1
ATOM 626 O O . SER A 1 85 ? 8.232 37.411 -50.806 1.00 73.81 85 SER A O 1
ATOM 628 N N . SER A 1 86 ? 6.908 38.057 -49.113 1.00 73.81 86 SER A N 1
ATOM 629 C CA . SER A 1 86 ? 6.594 39.365 -49.705 1.00 73.81 86 SER A CA 1
ATOM 630 C C . SER A 1 86 ? 7.807 40.294 -49.702 1.00 73.81 86 SER A C 1
ATOM 632 O O . SER A 1 86 ? 7.934 41.138 -50.585 1.00 73.81 86 SER A O 1
ATOM 634 N N . LEU A 1 87 ? 8.733 40.108 -48.753 1.00 75.12 87 LEU A N 1
ATOM 635 C CA . LEU A 1 87 ? 10.016 40.802 -48.752 1.00 75.12 87 LEU A CA 1
ATOM 636 C C . LEU A 1 87 ? 10.884 40.316 -49.907 1.00 75.12 87 LEU A C 1
ATOM 638 O O . LEU A 1 87 ? 11.347 41.156 -50.664 1.00 75.12 87 LEU A O 1
ATOM 642 N N . ALA A 1 88 ? 11.052 39.000 -50.070 1.00 76.00 88 ALA A N 1
ATOM 643 C CA . ALA A 1 88 ? 11.821 38.392 -51.158 1.00 76.00 88 ALA A CA 1
ATOM 644 C C . ALA A 1 88 ? 11.339 38.847 -52.551 1.00 76.00 88 ALA A C 1
ATOM 646 O O . ALA A 1 88 ? 12.159 39.280 -53.362 1.00 76.00 88 ALA A O 1
ATOM 647 N N . ASP A 1 89 ? 10.020 38.867 -52.776 1.00 75.94 89 ASP A N 1
ATOM 648 C CA . ASP A 1 89 ? 9.408 39.348 -54.023 1.00 75.94 89 ASP A CA 1
ATOM 649 C C . ASP A 1 89 ? 9.640 40.856 -54.252 1.00 75.94 89 ASP A C 1
ATOM 651 O O . ASP A 1 89 ? 9.854 41.292 -55.382 1.00 75.94 89 ASP A O 1
ATOM 655 N N . ALA A 1 90 ? 9.640 41.670 -53.189 1.00 76.62 90 ALA A N 1
ATOM 656 C CA . ALA A 1 90 ? 9.844 43.119 -53.283 1.00 76.62 90 ALA A CA 1
ATOM 657 C C . ALA A 1 90 ? 11.300 43.527 -53.581 1.00 76.62 90 ALA A C 1
ATOM 659 O O . ALA A 1 90 ? 11.527 44.606 -54.132 1.00 76.62 90 ALA A O 1
ATOM 660 N N . ILE A 1 91 ? 12.285 42.694 -53.223 1.00 78.19 91 ILE A N 1
ATOM 661 C CA . ILE A 1 91 ? 13.712 42.925 -53.523 1.00 78.19 91 ILE A CA 1
ATOM 662 C C . ILE A 1 91 ? 14.243 42.078 -54.691 1.00 78.19 91 ILE A C 1
ATOM 664 O O . ILE A 1 91 ? 15.431 42.179 -54.991 1.00 78.19 91 ILE A O 1
ATOM 668 N N . ASP A 1 92 ? 13.385 41.291 -55.353 1.00 73.62 92 ASP A N 1
ATOM 669 C CA . ASP A 1 92 ? 13.731 40.389 -56.468 1.00 73.62 92 ASP A CA 1
ATOM 670 C C . ASP A 1 92 ? 14.872 39.409 -56.110 1.00 73.62 92 ASP A C 1
ATOM 672 O O . ASP A 1 92 ? 15.808 39.179 -56.878 1.00 73.62 92 ASP A O 1
ATOM 676 N N . VAL A 1 93 ? 14.829 38.859 -54.890 1.00 78.19 93 VAL A N 1
ATOM 677 C CA . VAL A 1 93 ? 15.796 37.868 -54.383 1.00 78.19 93 VAL A CA 1
ATOM 678 C C . VAL A 1 93 ? 15.066 36.558 -54.108 1.00 78.19 93 VAL A C 1
ATOM 680 O O . VAL A 1 93 ? 13.965 36.568 -53.566 1.00 78.19 93 VAL A O 1
ATOM 683 N N . ASP A 1 94 ? 15.679 35.417 -54.442 1.00 73.50 94 ASP A N 1
ATOM 684 C CA . ASP A 1 94 ? 15.105 34.106 -54.121 1.00 73.50 94 ASP A CA 1
ATOM 685 C C . ASP A 1 94 ? 14.908 33.982 -52.600 1.00 73.50 94 ASP A C 1
ATOM 687 O O . ASP A 1 94 ? 15.813 34.242 -51.801 1.00 73.50 94 ASP A O 1
ATOM 691 N N . ILE A 1 95 ? 13.718 33.551 -52.185 1.00 71.81 95 ILE A N 1
ATOM 692 C CA . ILE A 1 95 ? 13.361 33.343 -50.780 1.00 71.81 95 ILE A CA 1
ATOM 693 C C . ILE A 1 95 ? 14.362 32.419 -50.065 1.00 71.81 95 ILE A C 1
ATOM 695 O O . ILE A 1 95 ? 14.622 32.570 -48.869 1.00 71.81 95 ILE A O 1
ATOM 699 N N . SER A 1 96 ? 14.975 31.498 -50.814 1.00 72.06 96 SER A N 1
ATOM 700 C CA . SER A 1 96 ? 16.021 30.589 -50.343 1.00 72.06 96 SER A CA 1
ATOM 701 C C . SER A 1 96 ? 17.284 31.331 -49.886 1.00 72.06 96 SER A C 1
ATOM 703 O O . SER A 1 96 ? 17.895 30.950 -48.884 1.00 72.06 96 SER A O 1
ATOM 705 N N . ASP A 1 97 ? 17.652 32.418 -50.566 1.00 72.00 97 ASP A N 1
ATOM 706 C CA . ASP A 1 97 ? 18.807 33.246 -50.213 1.00 72.00 97 ASP A CA 1
ATOM 707 C C . ASP A 1 97 ? 18.527 34.094 -48.966 1.00 72.00 97 ASP A C 1
ATOM 709 O O . ASP A 1 97 ? 19.423 34.295 -48.140 1.00 72.00 97 ASP A O 1
ATOM 713 N N . LEU A 1 98 ? 17.270 34.504 -48.754 1.00 70.50 98 LEU A N 1
ATOM 714 C CA . LEU A 1 98 ? 16.855 35.230 -47.550 1.00 70.50 98 LEU A CA 1
ATOM 715 C C . LEU A 1 98 ? 16.940 34.367 -46.285 1.00 70.50 98 LEU A C 1
ATOM 717 O O . LEU A 1 98 ? 17.392 34.838 -45.242 1.00 70.50 98 LEU A O 1
ATOM 721 N N . TYR A 1 99 ? 16.584 33.081 -46.365 1.00 70.94 99 TYR A N 1
ATOM 722 C CA . TYR A 1 99 ? 16.708 32.150 -45.235 1.00 70.94 99 TYR A CA 1
ATOM 723 C C . TYR A 1 99 ? 18.163 31.874 -44.816 1.00 70.94 99 TYR A C 1
ATOM 725 O O . TYR A 1 99 ? 18.401 31.507 -43.660 1.00 70.94 99 TYR A O 1
ATOM 733 N N . ASN A 1 100 ? 19.127 32.101 -45.718 1.00 76.38 100 ASN A N 1
ATOM 734 C CA . ASN A 1 100 ? 20.565 31.952 -45.476 1.00 76.38 100 ASN A CA 1
ATOM 735 C C . ASN A 1 100 ? 21.230 33.218 -44.908 1.00 76.38 100 ASN A C 1
ATOM 737 O O . ASN A 1 100 ? 22.416 33.186 -44.557 1.00 76.38 100 ASN A O 1
ATOM 741 N N . VAL A 1 101 ? 20.492 34.328 -44.786 1.00 78.69 101 VAL A N 1
ATOM 742 C CA . VAL A 1 101 ? 21.008 35.563 -44.190 1.00 78.69 101 VAL A CA 1
ATOM 743 C C . VAL A 1 101 ? 21.360 35.309 -42.729 1.00 78.69 101 VAL A C 1
ATOM 745 O O . VAL A 1 101 ? 20.535 34.867 -41.927 1.00 78.69 101 VAL A O 1
ATOM 748 N N . LYS A 1 102 ? 22.619 35.588 -42.387 1.00 75.19 102 LYS A N 1
ATOM 749 C CA . LYS A 1 102 ? 23.154 35.407 -41.039 1.00 75.19 102 LYS A CA 1
ATOM 750 C C . LYS A 1 102 ? 22.905 36.652 -40.203 1.00 75.19 102 LYS A C 1
ATOM 752 O O . LYS A 1 102 ? 23.406 37.730 -40.524 1.00 75.19 102 LYS A O 1
ATOM 757 N N . ILE A 1 103 ? 22.180 36.487 -39.106 1.00 76.94 103 ILE A N 1
ATOM 758 C CA . ILE A 1 103 ? 21.928 37.540 -38.129 1.00 76.94 103 ILE A CA 1
ATOM 759 C C . ILE A 1 103 ? 22.982 37.415 -37.028 1.00 76.94 103 ILE A C 1
ATOM 761 O O . ILE A 1 103 ? 23.236 36.332 -36.501 1.00 76.94 103 ILE A O 1
ATOM 765 N N . LYS A 1 104 ? 23.623 38.532 -36.676 1.00 71.12 104 LYS A N 1
ATOM 766 C CA . LYS A 1 104 ? 24.487 38.587 -35.492 1.00 71.12 104 LYS A CA 1
ATOM 767 C C . LYS A 1 104 ? 23.594 38.647 -34.256 1.00 71.12 104 LYS A C 1
ATOM 769 O O . LYS A 1 104 ? 22.851 39.614 -34.103 1.00 71.12 104 LYS A O 1
ATOM 774 N N . LEU A 1 105 ? 23.658 37.632 -33.399 1.00 70.94 105 LEU A N 1
ATOM 775 C CA . LEU A 1 105 ? 23.013 37.689 -32.090 1.00 70.94 105 LEU A CA 1
ATOM 776 C C . LEU A 1 105 ? 23.809 38.612 -31.154 1.00 70.94 105 LEU A C 1
ATOM 778 O O . LEU A 1 105 ? 25.012 38.819 -31.336 1.00 70.94 105 LEU A O 1
ATOM 782 N N . ALA A 1 106 ? 23.127 39.194 -30.167 1.00 66.88 106 ALA A N 1
ATOM 783 C CA . ALA A 1 106 ? 23.798 39.877 -29.066 1.00 66.88 106 ALA A CA 1
ATOM 784 C C . ALA A 1 106 ? 24.499 38.841 -28.167 1.00 66.88 106 ALA A C 1
ATOM 786 O O . ALA A 1 106 ? 24.010 37.724 -28.033 1.00 66.88 106 ALA A O 1
ATOM 787 N N . ASP A 1 107 ? 25.613 39.241 -27.547 1.00 55.25 107 ASP A N 1
ATOM 788 C CA . ASP A 1 107 ? 26.406 38.445 -26.589 1.00 55.25 107 ASP A CA 1
ATOM 789 C C . ASP A 1 107 ? 27.388 37.400 -27.169 1.00 55.25 107 ASP A C 1
ATOM 791 O O . ASP A 1 107 ? 27.584 36.316 -26.632 1.00 55.25 107 ASP A O 1
ATOM 795 N N . GLY A 1 108 ? 28.069 37.735 -28.271 1.00 57.66 108 GLY A N 1
ATOM 796 C CA . GLY A 1 108 ? 29.273 37.006 -28.710 1.00 57.66 108 GLY A CA 1
ATOM 797 C C . GLY A 1 108 ? 29.045 35.609 -29.305 1.00 57.66 108 GLY A C 1
ATOM 798 O O . GLY A 1 108 ? 30.022 34.941 -29.640 1.00 57.66 108 GLY A O 1
ATOM 799 N N . GLU A 1 109 ? 27.794 35.178 -29.479 1.00 66.62 109 GLU A N 1
ATOM 800 C CA . GLU A 1 109 ? 27.460 33.935 -30.180 1.00 66.62 109 GLU A CA 1
ATOM 801 C C . GLU A 1 109 ? 27.732 34.021 -31.691 1.00 66.62 109 GLU A C 1
ATOM 803 O O . GLU A 1 109 ? 27.635 35.084 -32.316 1.00 66.62 109 GLU A O 1
ATOM 808 N N . GLU A 1 110 ? 28.061 32.875 -32.299 1.00 72.12 110 GLU A N 1
ATOM 809 C CA . GLU A 1 110 ? 28.258 32.777 -33.745 1.00 72.12 110 GLU A CA 1
ATOM 810 C C . GLU A 1 110 ? 26.987 33.208 -34.502 1.00 72.12 110 GLU A C 1
ATOM 812 O O . GLU A 1 110 ? 25.874 32.870 -34.092 1.00 72.12 110 GLU A O 1
ATOM 817 N N . PRO A 1 111 ? 27.119 33.964 -35.608 1.00 72.94 111 PRO A N 1
ATOM 818 C CA . PRO A 1 111 ? 25.970 34.476 -36.343 1.00 72.94 111 PRO A CA 1
ATOM 819 C C . PRO A 1 111 ? 25.189 33.326 -36.995 1.00 72.94 111 PRO A C 1
ATOM 821 O O . PRO A 1 111 ? 25.713 32.635 -37.872 1.00 72.94 111 PRO A O 1
ATOM 824 N N . LYS A 1 112 ? 23.931 33.150 -36.574 1.00 76.94 112 LYS A N 1
ATOM 825 C CA . LYS A 1 112 ? 23.019 32.092 -37.036 1.00 76.94 112 LYS A CA 1
ATOM 826 C C . LYS A 1 112 ? 22.156 32.592 -38.192 1.00 76.94 112 LYS A C 1
ATOM 828 O O . LYS A 1 112 ? 21.810 33.773 -38.268 1.00 76.94 112 LYS A O 1
ATOM 833 N N . SER A 1 113 ? 21.822 31.697 -39.111 1.00 80.88 113 SER A N 1
ATOM 834 C CA . SER A 1 113 ? 20.890 31.979 -40.205 1.00 80.88 113 SER A CA 1
ATOM 835 C C . SER A 1 113 ? 19.448 32.120 -39.701 1.00 80.88 113 SER A C 1
ATOM 837 O O . SER A 1 113 ? 19.082 31.578 -38.654 1.00 80.88 113 SER A O 1
ATOM 839 N N . ILE A 1 114 ? 18.598 32.812 -40.463 1.00 77.06 114 ILE A N 1
ATOM 840 C CA . ILE A 1 114 ? 17.155 32.909 -40.173 1.00 77.06 114 ILE A CA 1
ATOM 841 C C . ILE A 1 114 ? 16.514 31.514 -40.116 1.00 77.06 114 ILE A C 1
ATOM 843 O O . ILE A 1 114 ? 15.654 31.263 -39.268 1.00 77.06 114 ILE A O 1
ATOM 847 N N . SER A 1 115 ? 16.969 30.578 -40.958 1.00 77.31 115 SER A N 1
ATOM 848 C CA . SER A 1 115 ? 16.525 29.181 -40.903 1.00 77.31 115 SER A CA 1
ATOM 849 C C . SER A 1 115 ? 16.883 28.494 -39.578 1.00 77.31 115 SER A C 1
ATOM 851 O O . SER A 1 115 ? 16.046 27.798 -39.008 1.00 77.31 115 SER A O 1
ATOM 853 N N . GLU A 1 116 ? 18.102 28.676 -39.067 1.00 79.00 116 GLU A N 1
ATOM 854 C CA . GLU A 1 116 ? 18.539 28.086 -37.791 1.00 79.00 116 GLU A CA 1
ATOM 855 C C . GLU A 1 116 ? 17.811 28.704 -36.593 1.00 79.00 116 GLU A C 1
ATOM 857 O O . GLU A 1 116 ? 17.455 27.985 -35.663 1.00 79.00 116 GLU A O 1
ATOM 862 N N . LEU A 1 117 ? 17.530 30.010 -36.626 1.00 78.31 117 LEU A N 1
ATOM 863 C CA . LEU A 1 117 ? 16.747 30.687 -35.588 1.00 78.31 117 LEU A CA 1
ATOM 864 C C . LEU A 1 117 ? 15.288 30.228 -35.579 1.00 78.31 117 LEU A C 1
ATOM 866 O O . LEU A 1 117 ? 14.742 29.965 -34.510 1.00 78.31 117 LEU A O 1
ATOM 870 N N . LYS A 1 118 ? 14.665 30.073 -36.753 1.00 80.75 118 LYS A N 1
ATOM 871 C CA . LYS A 1 118 ? 13.308 29.523 -36.877 1.00 80.75 118 LYS A CA 1
ATOM 872 C C . LYS A 1 118 ? 13.245 28.089 -36.353 1.00 80.75 118 LYS A C 1
ATOM 874 O O . LYS A 1 118 ? 12.346 27.770 -35.580 1.00 80.75 118 LYS A O 1
ATOM 879 N N . ASN A 1 119 ? 14.200 27.244 -36.739 1.00 82.88 119 ASN A N 1
ATOM 880 C CA . ASN A 1 119 ? 14.263 25.859 -36.275 1.00 82.88 119 ASN A CA 1
ATOM 881 C C . ASN A 1 119 ? 14.517 25.791 -34.763 1.00 82.88 119 ASN A C 1
ATOM 883 O O . ASN A 1 119 ? 13.808 25.074 -34.067 1.00 82.88 119 ASN A O 1
ATOM 887 N N . GLY A 1 120 ? 15.448 26.594 -34.241 1.00 79.56 120 GLY A N 1
ATOM 888 C CA . GLY A 1 120 ? 15.732 26.677 -32.809 1.00 79.56 120 GLY A CA 1
ATOM 889 C C . GLY A 1 120 ? 14.548 27.198 -31.994 1.00 79.56 120 GLY A C 1
ATOM 890 O O . GLY A 1 120 ? 14.272 26.668 -30.924 1.00 79.56 120 GLY A O 1
ATOM 891 N N . PHE A 1 121 ? 13.798 28.175 -32.512 1.00 84.69 121 PHE A N 1
ATOM 892 C CA . PHE A 1 121 ? 12.560 28.639 -31.885 1.00 84.69 121 PHE A CA 1
ATOM 893 C C . PHE A 1 121 ? 11.490 27.544 -31.897 1.00 84.69 121 PHE A C 1
ATOM 895 O O . PHE A 1 121 ? 10.911 27.263 -30.858 1.00 84.69 121 PHE A O 1
ATOM 902 N N . GLN A 1 122 ? 11.277 26.856 -33.024 1.00 84.56 122 GLN A N 1
ATOM 903 C CA . GLN A 1 122 ? 10.325 25.741 -33.103 1.00 84.56 122 GLN A CA 1
ATOM 904 C C . GLN A 1 122 ? 10.698 24.581 -32.171 1.00 84.56 122 GLN A C 1
ATOM 906 O O . GLN A 1 122 ? 9.822 23.986 -31.544 1.00 84.56 122 GLN A O 1
ATOM 911 N N . GLU A 1 123 ? 11.985 24.254 -32.058 1.00 84.50 123 GLU A N 1
ATOM 912 C CA . GLU A 1 123 ? 12.484 23.266 -31.101 1.00 84.50 123 GLU A CA 1
ATOM 913 C C . GLU A 1 123 ? 12.311 23.743 -29.659 1.00 84.50 123 GLU A C 1
ATOM 915 O O . GLU A 1 123 ? 11.871 22.963 -28.819 1.00 84.50 123 GLU A O 1
ATOM 920 N N . ALA A 1 124 ? 12.592 25.015 -29.366 1.00 81.94 124 ALA A N 1
ATOM 921 C CA . ALA A 1 124 ? 12.378 25.601 -28.049 1.00 81.94 124 ALA A CA 1
ATOM 922 C C . ALA A 1 124 ? 10.894 25.588 -27.657 1.00 81.94 124 ALA A C 1
ATOM 924 O O . ALA A 1 124 ? 10.583 25.193 -26.538 1.00 81.94 124 ALA A O 1
ATOM 925 N N . THR A 1 125 ? 9.981 25.925 -28.573 1.00 86.00 125 THR A N 1
ATOM 926 C CA . THR A 1 125 ? 8.531 25.853 -28.348 1.00 86.00 125 THR A CA 1
ATOM 927 C C . THR A 1 125 ? 8.085 24.414 -28.105 1.00 86.00 125 THR A C 1
ATOM 929 O O . THR A 1 125 ? 7.451 24.144 -27.092 1.00 86.00 125 THR A O 1
ATOM 932 N N . ARG A 1 126 ? 8.494 23.457 -28.950 1.00 88.00 126 ARG A N 1
ATOM 933 C CA . ARG A 1 126 ? 8.170 22.029 -28.751 1.00 88.00 126 ARG A CA 1
ATOM 934 C C . ARG A 1 126 ? 8.730 21.478 -27.443 1.00 88.00 126 ARG A C 1
ATOM 936 O O . ARG A 1 126 ? 8.086 20.669 -26.778 1.00 88.00 126 ARG A O 1
ATOM 943 N N . ASN A 1 127 ? 9.940 21.889 -27.073 1.00 87.75 127 ASN A N 1
ATOM 944 C CA . ASN A 1 127 ? 10.555 21.492 -25.813 1.00 87.75 127 ASN A CA 1
ATOM 945 C C . ASN A 1 127 ? 9.836 22.126 -24.622 1.00 87.75 127 ASN A C 1
ATOM 947 O O . ASN A 1 127 ? 9.645 21.436 -23.626 1.00 87.75 127 ASN A O 1
ATOM 951 N N . ALA A 1 128 ? 9.408 23.387 -24.725 1.00 88.19 128 ALA A N 1
ATOM 952 C CA . ALA A 1 128 ? 8.616 24.060 -23.702 1.00 88.19 128 ALA A CA 1
ATOM 953 C C . ALA A 1 128 ? 7.255 23.376 -23.511 1.00 88.19 128 ALA A C 1
ATOM 955 O O . ALA A 1 128 ? 6.922 23.029 -22.384 1.00 88.19 128 ALA A O 1
ATOM 956 N N . GLU A 1 129 ? 6.536 23.073 -24.595 1.00 90.12 129 GLU A N 1
ATOM 957 C CA . GLU A 1 129 ? 5.268 22.327 -24.560 1.00 90.12 129 GLU A CA 1
ATOM 958 C C . GLU A 1 129 ? 5.446 20.938 -23.934 1.00 90.12 129 GLU A C 1
ATOM 960 O O . GLU A 1 129 ? 4.679 20.523 -23.065 1.00 90.12 129 GLU A O 1
ATOM 965 N N . ARG A 1 130 ? 6.500 20.210 -24.326 1.00 91.19 130 ARG A N 1
ATOM 966 C CA . ARG A 1 130 ? 6.817 18.905 -23.737 1.00 91.19 130 ARG A CA 1
ATOM 967 C C . ARG A 1 130 ? 7.156 19.027 -22.253 1.00 91.19 130 ARG A C 1
ATOM 969 O O . ARG A 1 130 ? 6.724 18.186 -21.468 1.00 91.19 130 ARG A O 1
ATOM 976 N N . LEU A 1 131 ? 7.934 20.036 -21.869 1.00 91.69 131 LEU A N 1
ATOM 977 C CA . LEU A 1 131 ? 8.297 20.280 -20.477 1.00 91.69 131 LEU A CA 1
ATOM 978 C C . LEU A 1 131 ? 7.044 20.595 -19.654 1.00 91.69 131 LEU A C 1
ATOM 980 O O . LEU A 1 131 ? 6.846 20.001 -18.597 1.00 91.69 131 LEU A O 1
ATOM 984 N N . GLU A 1 132 ? 6.168 21.456 -20.162 1.00 92.25 132 GLU A N 1
ATOM 985 C CA . GLU A 1 132 ? 4.901 21.802 -19.524 1.00 92.25 132 GLU A CA 1
ATOM 986 C C . GLU A 1 132 ? 4.006 20.573 -19.345 1.00 92.25 132 GLU A C 1
ATOM 988 O O . GLU A 1 132 ? 3.534 20.326 -18.236 1.00 92.25 132 GLU A O 1
ATOM 993 N N . ALA A 1 133 ? 3.875 19.732 -20.376 1.00 91.38 133 ALA A N 1
ATOM 994 C CA . ALA A 1 133 ? 3.148 18.469 -20.282 1.00 91.38 133 ALA A CA 1
ATOM 995 C C . ALA A 1 133 ? 3.737 17.542 -19.202 1.00 91.38 133 ALA A C 1
ATOM 997 O O . ALA A 1 133 ? 2.996 16.993 -18.386 1.00 91.38 133 ALA A O 1
ATOM 998 N N . THR A 1 134 ? 5.069 17.415 -19.129 1.00 90.88 134 THR A N 1
ATOM 999 C CA . THR A 1 134 ? 5.714 16.600 -18.083 1.00 90.88 134 THR A CA 1
ATOM 1000 C C . THR A 1 134 ? 5.539 17.184 -16.681 1.00 90.88 134 THR A C 1
ATOM 1002 O O . THR A 1 134 ? 5.350 16.433 -15.726 1.00 90.88 134 THR A O 1
ATOM 1005 N N . ILE A 1 135 ? 5.561 18.512 -16.535 1.00 91.44 135 ILE A N 1
ATOM 1006 C CA . ILE A 1 135 ? 5.323 19.183 -15.252 1.00 91.44 135 ILE A CA 1
ATOM 1007 C C . ILE A 1 135 ? 3.868 18.983 -14.822 1.00 91.44 135 ILE A C 1
ATOM 1009 O O . ILE A 1 135 ? 3.614 18.710 -13.649 1.00 91.44 135 ILE A O 1
ATOM 1013 N N . ALA A 1 136 ? 2.914 19.093 -15.748 1.00 91.62 136 ALA A N 1
ATOM 1014 C CA . ALA A 1 136 ? 1.500 18.859 -15.478 1.00 91.62 136 ALA A CA 1
ATOM 1015 C C . ALA A 1 136 ? 1.244 17.409 -15.033 1.00 91.62 136 ALA A C 1
ATOM 1017 O O . ALA A 1 136 ? 0.585 17.185 -14.016 1.00 91.62 136 ALA A O 1
ATOM 1018 N N . GLU A 1 137 ? 1.836 16.431 -15.724 1.00 89.81 137 GLU A N 1
ATOM 1019 C CA . GLU A 1 137 ? 1.757 15.015 -15.350 1.00 89.81 137 GLU A CA 1
ATOM 1020 C C . GLU A 1 137 ? 2.358 14.761 -13.959 1.00 89.81 137 GLU A C 1
ATOM 1022 O O . GLU A 1 137 ? 1.733 14.114 -13.117 1.00 89.81 137 GLU A O 1
ATOM 1027 N N . GLN A 1 138 ? 3.537 15.321 -13.669 1.00 88.31 138 GLN A N 1
ATOM 1028 C CA . GLN A 1 138 ? 4.174 15.185 -12.357 1.00 88.31 138 GLN A CA 1
ATOM 1029 C C . GLN A 1 138 ? 3.364 15.838 -11.236 1.00 88.31 138 GLN A C 1
ATOM 1031 O O . GLN A 1 138 ? 3.258 15.262 -10.153 1.00 88.31 138 GLN A O 1
ATOM 1036 N N . LYS A 1 139 ? 2.772 17.012 -11.480 1.00 90.44 139 LYS A N 1
ATOM 1037 C CA . LYS A 1 139 ? 1.887 17.675 -10.513 1.00 90.44 139 LYS A CA 1
ATOM 1038 C C . LYS A 1 139 ? 0.660 16.822 -10.218 1.00 90.44 139 LYS A C 1
ATOM 1040 O O . LYS A 1 139 ? 0.377 16.579 -9.050 1.00 90.44 139 LYS A O 1
ATOM 1045 N N . SER A 1 140 ? -0.002 16.306 -11.252 1.00 89.50 140 SER A N 1
ATOM 1046 C CA . SER A 1 140 ? -1.155 15.414 -11.090 1.00 89.50 140 SER A CA 1
ATOM 1047 C C . SER A 1 140 ? -0.781 14.131 -10.333 1.00 89.50 140 SER A C 1
ATOM 1049 O O . SER A 1 140 ? -1.491 13.710 -9.419 1.00 89.50 140 SER A O 1
ATOM 1051 N N . ALA A 1 141 ? 0.380 13.542 -10.635 1.00 84.31 141 ALA A N 1
ATOM 1052 C CA . ALA A 1 141 ? 0.879 12.365 -9.928 1.00 84.31 141 ALA A CA 1
ATOM 1053 C C . ALA A 1 141 ? 1.195 12.646 -8.447 1.00 84.31 141 ALA A C 1
ATOM 1055 O O . ALA A 1 141 ? 0.895 11.813 -7.588 1.00 84.31 141 ALA A O 1
ATOM 1056 N N . LEU A 1 142 ? 1.785 13.806 -8.139 1.00 86.62 142 LEU A N 1
ATOM 1057 C CA . LEU A 1 142 ? 2.065 14.236 -6.767 1.00 86.62 142 LEU A CA 1
ATOM 1058 C C . LEU A 1 142 ? 0.783 14.512 -5.985 1.00 86.62 142 LEU A C 1
ATOM 1060 O O . LEU A 1 142 ? 0.673 14.070 -4.844 1.00 86.62 142 LEU A O 1
ATOM 1064 N N . GLU A 1 143 ? -0.187 15.187 -6.594 1.00 88.69 143 GLU A N 1
ATOM 1065 C CA . GLU A 1 143 ? -1.483 15.457 -5.976 1.00 88.69 143 GLU A CA 1
ATOM 1066 C C . GLU A 1 143 ? -2.218 14.150 -5.653 1.00 88.69 143 GLU A C 1
ATOM 1068 O O . GLU A 1 143 ? -2.644 13.940 -4.516 1.00 88.69 143 GLU A O 1
ATOM 1073 N N . GLY A 1 144 ? -2.259 13.204 -6.597 1.00 85.12 144 GLY A N 1
ATOM 1074 C CA . GLY A 1 144 ? -2.826 11.877 -6.354 1.00 85.12 144 GLY A CA 1
ATOM 1075 C C . GLY A 1 144 ? -2.092 11.107 -5.247 1.00 85.12 144 GLY A C 1
ATOM 1076 O O . GLY A 1 144 ? -2.720 10.461 -4.403 1.00 85.12 144 GLY A O 1
ATOM 1077 N N . ALA A 1 145 ? -0.759 11.202 -5.192 1.00 82.81 145 ALA A N 1
ATOM 1078 C CA . ALA A 1 145 ? 0.026 10.594 -4.120 1.00 82.81 145 ALA A CA 1
ATOM 1079 C C . ALA A 1 145 ? -0.285 11.227 -2.753 1.00 82.81 145 ALA A C 1
ATOM 1081 O O . ALA A 1 145 ? -0.484 10.495 -1.780 1.00 82.81 145 ALA A O 1
ATOM 1082 N N . GLN A 1 146 ? -0.392 12.556 -2.680 1.00 87.88 146 GLN A N 1
ATOM 1083 C CA . GLN A 1 146 ? -0.744 13.286 -1.460 1.00 87.88 146 GLN A CA 1
ATOM 1084 C C . GLN A 1 146 ? -2.146 12.931 -0.967 1.00 87.88 146 GLN A C 1
ATOM 1086 O O . GLN A 1 146 ? -2.297 12.601 0.209 1.00 87.88 146 GLN A O 1
ATOM 1091 N N . GLN A 1 147 ? -3.143 12.912 -1.855 1.00 87.25 147 GLN A N 1
ATOM 1092 C CA . GLN A 1 147 ? -4.510 12.508 -1.516 1.00 87.25 147 GLN A CA 1
ATOM 1093 C C . GLN A 1 147 ? -4.541 11.073 -0.969 1.00 87.25 147 GLN A C 1
ATOM 1095 O O . GLN A 1 147 ? -5.101 10.823 0.097 1.00 87.25 147 GLN A O 1
ATOM 1100 N N . SER A 1 148 ? -3.849 10.131 -1.623 1.00 84.88 148 SER A N 1
ATOM 1101 C CA . SER A 1 148 ? -3.760 8.749 -1.127 1.00 84.88 148 SER A CA 1
ATOM 1102 C C . SER A 1 148 ? -3.055 8.646 0.234 1.00 84.88 148 SER A C 1
ATOM 1104 O O . SER A 1 148 ? -3.420 7.825 1.079 1.00 84.88 148 SER A O 1
ATOM 1106 N N . GLY A 1 149 ? -2.050 9.493 0.478 1.00 86.69 149 GLY A N 1
ATOM 1107 C CA . GLY A 1 149 ? -1.360 9.590 1.760 1.00 86.69 149 GLY A CA 1
ATOM 1108 C C . GLY A 1 149 ? -2.290 10.087 2.864 1.00 86.69 149 GLY A C 1
ATOM 1109 O O . GLY A 1 149 ? -2.353 9.471 3.925 1.00 86.69 149 GLY A O 1
ATOM 1110 N N . GLN A 1 150 ? -3.062 11.139 2.586 1.00 91.12 150 GLN A N 1
ATOM 1111 C CA . GLN A 1 150 ? -4.047 11.705 3.510 1.00 91.12 150 GLN A CA 1
ATOM 1112 C C . GLN A 1 150 ? -5.157 10.710 3.858 1.00 91.12 150 GLN A C 1
ATOM 1114 O O . GLN A 1 150 ? -5.530 10.594 5.021 1.00 91.12 150 GLN A O 1
ATOM 1119 N N . ILE A 1 151 ? -5.656 9.943 2.886 1.00 90.75 151 ILE A N 1
ATOM 1120 C CA . ILE A 1 151 ? -6.673 8.917 3.158 1.00 90.75 151 ILE A CA 1
ATOM 1121 C C . ILE A 1 151 ? -6.109 7.842 4.096 1.00 90.75 151 ILE A C 1
ATOM 1123 O O . ILE A 1 151 ? -6.762 7.465 5.068 1.00 90.75 151 ILE A O 1
ATOM 1127 N N . ASN A 1 152 ? -4.875 7.377 3.870 1.00 88.31 152 ASN A N 1
ATOM 1128 C CA . ASN A 1 152 ? -4.249 6.399 4.766 1.00 88.31 152 ASN A CA 1
ATOM 1129 C C . ASN A 1 152 ? -4.051 6.953 6.185 1.00 88.31 152 ASN A C 1
ATOM 1131 O O . ASN A 1 152 ? -4.308 6.240 7.153 1.00 88.31 152 ASN A O 1
ATOM 1135 N N . THR A 1 153 ? -3.606 8.205 6.332 1.00 92.88 153 THR A N 1
ATOM 1136 C CA . THR A 1 153 ? -3.425 8.801 7.664 1.00 92.88 153 THR A CA 1
ATOM 1137 C C . THR A 1 153 ? -4.758 8.993 8.381 1.00 92.88 153 THR A C 1
ATOM 1139 O O . THR A 1 153 ? -4.838 8.698 9.571 1.00 92.88 153 THR A O 1
ATOM 1142 N N . GLN A 1 154 ? -5.814 9.396 7.670 1.00 94.00 154 GLN A N 1
ATOM 1143 C CA . GLN A 1 154 ? -7.166 9.511 8.222 1.00 94.00 154 GLN A CA 1
ATOM 1144 C C . GLN A 1 154 ? -7.721 8.156 8.671 1.00 94.00 154 GLN A C 1
ATOM 1146 O O . GLN A 1 154 ? -8.236 8.051 9.783 1.00 94.00 154 GLN A O 1
ATOM 1151 N N . LEU A 1 155 ? -7.575 7.107 7.853 1.00 93.94 155 LEU A N 1
ATOM 1152 C CA . LEU A 1 155 ? -8.019 5.755 8.207 1.00 93.94 155 LEU A CA 1
ATOM 1153 C C . LEU A 1 155 ? -7.269 5.210 9.429 1.00 93.94 155 LEU A C 1
ATOM 1155 O O . LEU A 1 155 ? -7.897 4.651 10.325 1.00 93.94 155 LEU A O 1
ATOM 1159 N N . ASN A 1 156 ? -5.952 5.417 9.501 1.00 93.88 156 ASN A N 1
ATOM 1160 C CA . ASN A 1 156 ? -5.148 4.990 10.648 1.00 93.88 156 ASN A CA 1
ATOM 1161 C C . ASN A 1 156 ? -5.500 5.781 11.919 1.00 93.88 156 ASN A C 1
ATOM 1163 O O . ASN A 1 156 ? -5.627 5.201 12.994 1.00 93.88 156 ASN A O 1
ATOM 1167 N N . ALA A 1 157 ? -5.693 7.099 11.812 1.00 96.06 157 ALA A N 1
ATOM 1168 C CA . ALA A 1 157 ? -6.102 7.928 12.944 1.00 96.06 157 ALA A CA 1
ATOM 1169 C C . ALA A 1 157 ? -7.495 7.534 13.461 1.00 96.06 157 ALA A C 1
ATOM 1171 O O . ALA A 1 157 ? -7.709 7.466 14.672 1.00 96.06 157 ALA A O 1
ATOM 1172 N N . ALA A 1 158 ? -8.428 7.226 12.553 1.00 95.50 158 ALA A N 1
ATOM 1173 C CA . ALA A 1 158 ? -9.747 6.712 12.905 1.00 95.50 158 ALA A CA 1
ATOM 1174 C C . ALA A 1 158 ? -9.661 5.353 13.617 1.00 95.50 158 ALA A C 1
ATOM 1176 O O . ALA A 1 158 ? -10.372 5.138 14.595 1.00 95.50 158 ALA A O 1
ATOM 1177 N N . GLU A 1 159 ? -8.762 4.464 13.184 1.00 95.62 159 GLU A N 1
ATOM 1178 C CA . GLU A 1 159 ? -8.534 3.170 13.835 1.00 95.62 159 GLU A CA 1
ATOM 1179 C C . GLU A 1 159 ? -8.014 3.325 15.266 1.00 95.62 159 GLU A C 1
ATOM 1181 O O . GLU A 1 159 ? -8.583 2.747 16.192 1.00 95.62 159 GLU A O 1
ATOM 1186 N N . VAL A 1 160 ? -6.991 4.162 15.464 1.00 96.81 160 VAL A N 1
ATOM 1187 C CA . VAL A 1 160 ? -6.430 4.442 16.795 1.00 96.81 160 VAL A CA 1
ATOM 1188 C C . VAL A 1 160 ? -7.482 5.066 17.713 1.00 96.81 160 VAL A C 1
ATOM 1190 O O . VAL A 1 160 ? -7.629 4.637 18.857 1.00 96.81 160 VAL A O 1
ATOM 1193 N N . LYS A 1 161 ? -8.258 6.034 17.210 1.00 96.44 161 LYS A N 1
ATOM 1194 C CA . LYS A 1 161 ? -9.361 6.656 17.957 1.00 96.44 161 LYS A CA 1
ATOM 1195 C C . LYS A 1 161 ? -10.422 5.629 18.359 1.00 96.44 161 LYS A C 1
ATOM 1197 O O . LYS A 1 161 ? -10.932 5.670 19.472 1.00 96.44 161 LYS A O 1
ATOM 1202 N N . LEU A 1 162 ? -10.764 4.707 17.466 1.00 96.62 162 LEU A N 1
ATOM 1203 C CA . LEU A 1 162 ? -11.775 3.695 17.747 1.00 96.62 162 LEU A CA 1
ATOM 1204 C C . LEU A 1 162 ? -11.277 2.647 18.751 1.00 96.62 162 LEU A C 1
ATOM 1206 O O . LEU A 1 162 ? -12.040 2.193 19.604 1.00 96.62 162 LEU A O 1
ATOM 1210 N N . MET A 1 163 ? -9.999 2.270 18.674 1.00 96.00 163 MET A N 1
ATOM 1211 C CA . MET A 1 163 ? -9.372 1.408 19.676 1.00 96.00 163 MET A CA 1
ATOM 1212 C C . MET A 1 163 ? -9.362 2.073 21.054 1.00 96.00 163 MET A C 1
ATOM 1214 O O . MET A 1 163 ? -9.760 1.428 22.021 1.00 96.00 163 MET A O 1
ATOM 1218 N N . SER A 1 164 ? -9.003 3.357 21.140 1.00 97.25 164 SER A N 1
ATOM 1219 C CA . SER A 1 164 ? -8.973 4.068 22.422 1.00 97.25 164 SER A CA 1
ATOM 1220 C C . SER A 1 164 ? -10.365 4.250 23.029 1.00 97.25 164 SER A C 1
ATOM 1222 O O . SER A 1 164 ? -10.530 4.049 24.227 1.00 97.25 164 SER A O 1
ATOM 1224 N N . GLN A 1 165 ? -11.390 4.546 22.222 1.00 95.94 165 GLN A N 1
ATOM 1225 C CA . GLN A 1 165 ? -12.780 4.591 22.694 1.00 95.94 165 GLN A CA 1
ATOM 1226 C C . GLN A 1 165 ? -13.251 3.239 23.227 1.00 95.94 165 GLN A C 1
ATOM 1228 O O . GLN A 1 165 ? -13.908 3.170 24.263 1.00 95.94 165 GLN A O 1
ATOM 1233 N N . HIS A 1 166 ? -12.911 2.157 22.524 1.00 96.69 166 HIS A N 1
ATOM 1234 C CA . HIS A 1 166 ? -13.260 0.815 22.962 1.00 96.69 166 HIS A CA 1
ATOM 1235 C C . HIS A 1 166 ? -12.589 0.460 24.293 1.00 96.69 166 HIS A C 1
ATOM 1237 O O . HIS A 1 166 ? -13.244 -0.065 25.188 1.00 96.69 166 HIS A O 1
ATOM 1243 N N . GLU A 1 167 ? -11.298 0.761 24.429 1.00 97.50 167 GLU A N 1
ATOM 1244 C CA . GLU A 1 167 ? -10.544 0.509 25.654 1.00 97.50 167 GLU A CA 1
ATOM 1245 C C . GLU A 1 167 ? -11.053 1.359 26.823 1.00 97.50 167 GLU A C 1
ATOM 1247 O O . GLU A 1 167 ? -11.253 0.823 27.911 1.00 97.50 167 GLU A O 1
ATOM 1252 N N . ALA A 1 168 ? -11.352 2.641 26.591 1.00 97.50 168 ALA A N 1
ATOM 1253 C CA . ALA A 1 168 ? -11.945 3.523 27.594 1.00 97.50 168 ALA A CA 1
ATOM 1254 C C . ALA A 1 168 ? -13.301 2.993 28.085 1.00 97.50 168 ALA A C 1
ATOM 1256 O O . ALA A 1 168 ? -13.523 2.914 29.289 1.00 97.50 168 ALA A O 1
ATOM 1257 N N . LEU A 1 169 ? -14.164 2.544 27.168 1.00 97.44 169 LEU A N 1
ATOM 1258 C CA . LEU A 1 169 ? -15.465 1.962 27.502 1.00 97.44 169 LEU A CA 1
ATOM 1259 C C . LEU A 1 169 ? -15.326 0.680 28.340 1.00 97.44 169 LEU A C 1
ATOM 1261 O O . LEU A 1 169 ? -16.051 0.482 29.314 1.00 97.44 169 LEU A O 1
ATOM 1265 N N . VAL A 1 170 ? -14.373 -0.188 27.988 1.00 97.38 170 VAL A N 1
ATOM 1266 C CA . VAL A 1 170 ? -14.075 -1.404 28.761 1.00 97.38 170 VAL A CA 1
ATOM 1267 C C . VAL A 1 170 ? -13.504 -1.055 30.138 1.00 97.38 170 VAL A C 1
ATOM 1269 O O . VAL A 1 170 ? -13.871 -1.681 31.132 1.00 97.38 170 VAL A O 1
ATOM 1272 N N . ALA A 1 171 ? -12.626 -0.056 30.220 1.00 98.06 171 ALA A N 1
ATOM 1273 C CA . ALA A 1 171 ? -12.046 0.396 31.477 1.00 98.06 171 ALA A CA 1
ATOM 1274 C C . ALA A 1 171 ? -13.111 0.980 32.415 1.00 98.06 171 ALA A C 1
ATOM 1276 O O . ALA A 1 171 ? -13.150 0.605 33.585 1.00 98.06 171 ALA A O 1
ATOM 1277 N N . GLU A 1 172 ? -14.003 1.831 31.906 1.00 97.00 172 GLU A N 1
ATOM 1278 C CA . GLU A 1 172 ? -15.098 2.439 32.671 1.00 97.00 172 GLU A CA 1
ATOM 1279 C C . GLU A 1 172 ? -16.084 1.378 33.183 1.00 97.00 172 GLU A C 1
ATOM 1281 O O . GLU A 1 172 ? -16.452 1.365 34.362 1.00 97.00 172 GLU A O 1
ATOM 1286 N N . TYR A 1 173 ? -16.426 0.406 32.332 1.00 97.62 173 TYR A N 1
ATOM 1287 C CA . TYR A 1 173 ? -17.252 -0.731 32.727 1.00 97.62 173 TYR A CA 1
ATOM 1288 C C . TYR A 1 173 ? -16.602 -1.552 33.853 1.00 97.62 173 TYR A C 1
ATOM 1290 O O . TYR A 1 173 ? -17.281 -1.953 34.796 1.00 97.62 173 TYR A O 1
ATOM 1298 N N . ASN A 1 174 ? -15.290 -1.792 33.783 1.00 97.56 174 ASN A N 1
ATOM 1299 C CA . ASN A 1 174 ? -14.561 -2.575 34.786 1.00 97.56 174 ASN A CA 1
ATOM 1300 C C . ASN A 1 174 ? -14.318 -1.816 36.100 1.00 97.56 174 ASN A C 1
ATOM 1302 O O . ASN A 1 174 ? -14.189 -2.447 37.146 1.00 97.56 174 ASN A O 1
ATOM 1306 N N . GLN A 1 175 ? -14.227 -0.485 36.058 1.00 97.50 175 GLN A N 1
ATOM 1307 C CA . GLN A 1 175 ? -14.073 0.358 37.250 1.00 97.50 175 GLN A CA 1
ATOM 1308 C C . GLN A 1 175 ? -15.387 0.536 38.021 1.00 97.50 175 GLN A C 1
ATOM 1310 O O . GLN A 1 175 ? -15.363 0.873 39.204 1.00 97.50 175 GLN A O 1
ATOM 1315 N N . THR A 1 176 ? -16.527 0.298 37.371 1.00 96.50 176 THR A N 1
ATOM 1316 C CA . THR A 1 176 ? -17.846 0.418 37.993 1.00 96.50 176 THR A CA 1
ATOM 1317 C C . THR A 1 176 ? -18.109 -0.760 38.941 1.00 96.50 176 THR A C 1
ATOM 1319 O O . THR A 1 176 ? -18.111 -1.920 38.526 1.00 96.50 176 THR A O 1
ATOM 1322 N N . ASP A 1 177 ? -18.381 -0.479 40.220 1.00 97.12 177 ASP A N 1
ATOM 1323 C CA . ASP A 1 177 ? -18.797 -1.499 41.195 1.00 97.12 177 ASP A CA 1
ATOM 1324 C C . ASP A 1 177 ? -20.278 -1.858 41.014 1.00 97.12 177 ASP A C 1
ATOM 1326 O O . ASP A 1 177 ? -21.176 -1.351 41.693 1.00 97.12 177 ASP A O 1
ATOM 1330 N N . TRP A 1 178 ? -20.529 -2.759 40.067 1.00 96.81 178 TRP A N 1
ATOM 1331 C CA . TRP A 1 178 ? -21.869 -3.225 39.722 1.00 96.81 178 TRP A CA 1
ATOM 1332 C C . TRP A 1 178 ? -22.619 -3.858 40.896 1.00 96.81 178 TRP A C 1
ATOM 1334 O O . TRP A 1 178 ? -23.835 -3.717 40.974 1.00 96.81 178 TRP A O 1
ATOM 1344 N N . ALA A 1 179 ? -21.921 -4.532 41.815 1.00 97.06 179 ALA A N 1
ATOM 1345 C CA . ALA A 1 179 ? -22.561 -5.234 42.925 1.00 97.06 179 ALA A CA 1
ATOM 1346 C C . ALA A 1 179 ? -23.128 -4.248 43.953 1.00 97.06 179 ALA A C 1
ATOM 1348 O O . ALA A 1 179 ? -24.269 -4.395 44.398 1.00 97.06 179 ALA A O 1
ATOM 1349 N N . THR A 1 180 ? -22.355 -3.215 44.295 1.00 97.75 180 THR A N 1
ATOM 1350 C CA . THR A 1 180 ? -22.823 -2.152 45.191 1.00 97.75 180 THR A CA 1
ATOM 1351 C C . THR A 1 180 ? -23.916 -1.319 44.524 1.00 97.75 180 THR A C 1
ATOM 1353 O O . THR A 1 180 ? -24.924 -1.007 45.164 1.00 97.75 180 THR A O 1
ATOM 1356 N N . LEU A 1 181 ? -23.772 -1.008 43.230 1.00 96.88 181 LEU A N 1
ATOM 1357 C CA . LEU A 1 181 ? -24.752 -0.219 42.483 1.00 96.88 181 LEU A CA 1
ATOM 1358 C C . LEU A 1 181 ? -26.106 -0.942 42.399 1.00 96.88 181 LEU A C 1
ATOM 1360 O O . LEU A 1 181 ? -27.131 -0.356 42.718 1.00 96.88 181 LEU A O 1
ATOM 1364 N N . GLU A 1 182 ? -26.120 -2.240 42.084 1.00 97.50 182 GLU A N 1
ATOM 1365 C CA . GLU A 1 182 ? -27.352 -3.043 42.046 1.00 97.50 182 GLU A CA 1
ATOM 1366 C C . GLU A 1 182 ? -28.037 -3.182 43.412 1.00 97.50 182 GLU A C 1
ATOM 1368 O O . GLU A 1 182 ? -29.265 -3.242 43.482 1.00 97.50 182 GLU A O 1
ATOM 1373 N N . ALA A 1 183 ? -27.261 -3.239 44.499 1.00 97.75 183 ALA A N 1
ATOM 1374 C CA . ALA A 1 183 ? -27.797 -3.362 45.853 1.00 97.75 183 ALA A CA 1
ATOM 1375 C C . ALA A 1 183 ? -28.379 -2.045 46.395 1.00 97.75 183 ALA A C 1
ATOM 1377 O O . ALA A 1 183 ? -29.311 -2.071 47.200 1.00 97.75 183 ALA A O 1
ATOM 1378 N N . THR A 1 184 ? -27.815 -0.906 45.985 1.00 97.94 184 THR A N 1
ATOM 1379 C CA . THR A 1 184 ? -28.202 0.434 46.459 1.00 97.94 184 THR A CA 1
ATOM 1380 C C . THR A 1 184 ? -29.253 1.094 45.570 1.00 97.94 184 THR A C 1
ATOM 1382 O O . THR A 1 184 ? -30.211 1.663 46.093 1.00 97.94 184 THR A O 1
ATOM 1385 N N . ASP A 1 185 ? -29.110 0.983 44.248 1.00 97.75 185 ASP A N 1
ATOM 1386 C CA . ASP A 1 185 ? -30.042 1.506 43.252 1.00 97.75 185 ASP A CA 1
ATOM 1387 C C . ASP A 1 185 ? -30.063 0.637 41.970 1.00 97.75 185 ASP A C 1
ATOM 1389 O O . ASP A 1 185 ? -29.327 0.878 41.005 1.00 97.75 185 ASP A O 1
ATOM 1393 N N . PRO A 1 186 ? -30.953 -0.369 41.903 1.00 96.19 186 PRO A N 1
ATOM 1394 C CA . PRO A 1 186 ? -31.049 -1.244 40.737 1.00 96.19 186 PRO A CA 1
ATOM 1395 C C . PRO A 1 186 ? -31.532 -0.517 39.470 1.00 96.19 186 PRO A C 1
ATOM 1397 O O . PRO A 1 186 ? -31.283 -0.999 38.363 1.00 96.19 186 PRO A O 1
ATOM 1400 N N . GLY A 1 187 ? -32.218 0.625 39.606 1.00 97.69 187 GLY A N 1
ATOM 1401 C CA . GLY A 1 187 ? -32.717 1.402 38.472 1.00 97.69 187 GLY A CA 1
ATOM 1402 C C . GLY A 1 187 ? -31.586 2.084 37.708 1.00 97.69 187 GLY A C 1
ATOM 1403 O O . GLY A 1 187 ? -31.486 1.928 36.488 1.00 97.69 187 GLY A O 1
ATOM 1404 N N . SER A 1 188 ? -30.698 2.787 38.419 1.00 96.25 188 SER A N 1
ATOM 1405 C CA . SER A 1 188 ? -29.521 3.404 37.793 1.00 96.25 188 SER A CA 1
ATOM 1406 C C . SER A 1 188 ? -28.537 2.366 37.260 1.00 96.25 188 SER A C 1
ATOM 1408 O O . SER A 1 188 ? -28.008 2.555 36.165 1.00 96.25 188 SER A O 1
ATOM 1410 N N . ALA A 1 189 ? -28.358 1.233 37.947 1.00 97.62 189 ALA A N 1
ATOM 1411 C CA . ALA A 1 189 ? -27.524 0.142 37.448 1.00 97.62 189 ALA A CA 1
ATOM 1412 C C . ALA A 1 189 ? -28.027 -0.423 36.110 1.00 97.62 189 ALA A C 1
ATOM 1414 O O . ALA A 1 189 ? -27.236 -0.632 35.187 1.00 97.62 189 ALA A O 1
ATOM 1415 N N . ALA A 1 190 ? -29.339 -0.638 35.974 1.00 97.75 190 ALA A N 1
ATOM 1416 C CA . ALA A 1 190 ? -29.934 -1.102 34.722 1.00 97.75 190 ALA A CA 1
ATOM 1417 C C . ALA A 1 190 ? -29.760 -0.078 33.587 1.00 97.75 190 ALA A C 1
ATOM 1419 O O . ALA A 1 190 ? -29.376 -0.458 32.479 1.00 97.75 190 ALA A O 1
ATOM 1420 N N . LEU A 1 191 ? -29.982 1.210 33.872 1.00 98.00 191 LEU A N 1
ATOM 1421 C CA . LEU A 1 191 ? -29.796 2.289 32.900 1.00 98.00 191 LEU A CA 1
ATOM 1422 C C . LEU A 1 191 ? -28.337 2.393 32.439 1.00 98.00 191 LEU A C 1
ATOM 1424 O O . LEU A 1 191 ? -28.078 2.477 31.242 1.00 98.00 191 LEU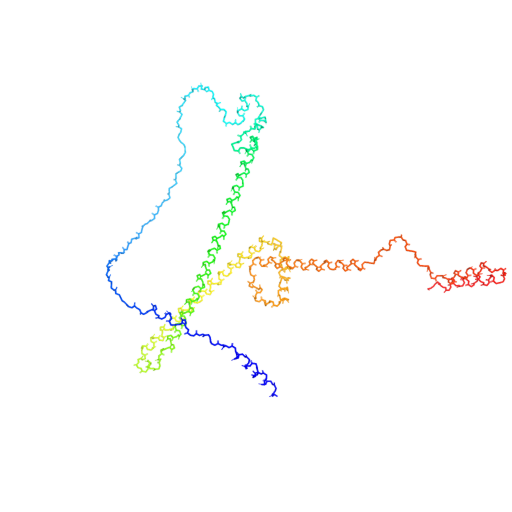 A O 1
ATOM 1428 N N . LEU A 1 192 ? -27.379 2.341 33.366 1.00 97.56 192 LEU A N 1
ATOM 1429 C CA . LEU A 1 192 ? -25.956 2.440 33.043 1.00 97.56 192 LEU A CA 1
ATOM 1430 C C . LEU A 1 192 ? -25.494 1.246 32.194 1.00 97.56 192 LEU A C 1
ATOM 1432 O O . LEU A 1 192 ? -24.782 1.418 31.207 1.00 97.56 192 LEU A O 1
ATOM 1436 N N . LYS A 1 193 ? -25.964 0.029 32.500 1.00 97.12 193 LYS A N 1
ATOM 1437 C CA . LYS A 1 193 ? -25.714 -1.146 31.648 1.00 97.12 193 LYS A CA 1
ATOM 1438 C C . LYS A 1 193 ? -26.278 -0.973 30.243 1.00 97.12 193 LYS A C 1
ATOM 1440 O O . LYS A 1 193 ? -25.609 -1.347 29.282 1.00 97.12 193 LYS A O 1
ATOM 1445 N N . GLN A 1 194 ? -27.482 -0.417 30.117 1.00 98.12 194 GLN A N 1
ATOM 1446 C CA . GLN A 1 194 ? -28.065 -0.110 28.814 1.00 98.12 194 GLN A CA 1
ATOM 1447 C C . GLN A 1 194 ? -27.198 0.907 28.056 1.00 98.12 194 GLN A C 1
ATOM 1449 O O . GLN A 1 194 ? -26.875 0.669 26.896 1.00 98.12 194 GLN A O 1
ATOM 1454 N N . GLN A 1 195 ? -26.745 1.978 28.712 1.00 97.50 195 GLN A N 1
ATOM 1455 C CA . GLN A 1 195 ? -25.856 2.975 28.104 1.00 97.50 195 GLN A CA 1
ATOM 1456 C C . GLN A 1 195 ? -24.540 2.355 27.616 1.00 97.50 195 GLN A C 1
ATOM 1458 O O . GLN A 1 195 ? -24.124 2.618 26.490 1.00 97.50 195 GLN A O 1
ATOM 1463 N N . PHE A 1 196 ? -23.914 1.471 28.401 1.00 98.06 196 PHE A N 1
ATOM 1464 C CA . PHE A 1 196 ? -22.716 0.747 27.960 1.00 98.06 196 PHE A CA 1
ATOM 1465 C C . PHE A 1 196 ? -22.982 -0.182 26.774 1.00 98.06 196 PHE A C 1
ATOM 1467 O O . PHE A 1 196 ? -22.138 -0.298 25.885 1.00 98.06 196 PHE A O 1
ATOM 1474 N N . GLN A 1 197 ? -24.140 -0.843 26.733 1.00 97.56 197 GLN A N 1
ATOM 1475 C CA . GLN A 1 197 ? -24.532 -1.671 25.591 1.00 97.56 197 GLN A CA 1
ATOM 1476 C C . GLN A 1 197 ? -24.754 -0.828 24.333 1.00 97.56 197 GLN A C 1
ATOM 1478 O O . GLN A 1 197 ? -24.289 -1.207 23.258 1.00 97.56 197 GLN A O 1
ATOM 1483 N N . GLU A 1 198 ? -25.420 0.318 24.460 1.00 98.06 198 GLU A N 1
ATOM 1484 C CA . GLU A 1 198 ? -25.647 1.260 23.362 1.00 98.06 198 GLU A CA 1
ATOM 1485 C C . GLU A 1 198 ? -24.324 1.835 22.846 1.00 98.06 198 GLU A C 1
ATOM 1487 O O . GLU A 1 198 ? -24.041 1.753 21.649 1.00 98.06 198 GLU A O 1
ATOM 1492 N N . ALA A 1 199 ? -23.465 2.325 23.741 1.00 97.25 199 ALA A N 1
ATOM 1493 C CA . ALA A 1 199 ? -22.149 2.851 23.395 1.00 97.25 199 ALA A CA 1
ATOM 1494 C C . ALA A 1 199 ? -21.236 1.769 22.788 1.00 97.25 199 ALA A C 1
ATOM 1496 O O . ALA A 1 199 ? -20.593 2.000 21.762 1.00 97.25 199 ALA A O 1
ATOM 1497 N N . GLY A 1 200 ? -21.243 0.551 23.337 1.00 97.19 200 GLY A N 1
ATOM 1498 C CA . GLY A 1 200 ? -20.555 -0.599 22.748 1.00 97.19 200 GLY A CA 1
ATOM 1499 C C . GLY A 1 200 ? -21.084 -0.950 21.352 1.00 97.19 200 GLY A C 1
ATOM 1500 O O . GLY A 1 200 ? -20.303 -1.271 20.454 1.00 97.19 200 GLY A O 1
ATOM 1501 N N . GLY A 1 201 ? -22.397 -0.829 21.141 1.00 97.44 201 GLY A N 1
ATOM 1502 C CA . GLY A 1 201 ? -23.043 -0.990 19.840 1.00 97.44 201 GLY A CA 1
ATOM 1503 C C . GLY A 1 201 ? -22.594 0.057 18.819 1.00 97.44 201 GLY A C 1
ATOM 1504 O O . GLY A 1 201 ? -22.281 -0.303 17.684 1.00 97.44 201 GLY A O 1
ATOM 1505 N N . ILE A 1 202 ? -22.496 1.328 19.220 1.00 97.19 202 ILE A N 1
ATOM 1506 C CA . ILE A 1 202 ? -22.000 2.423 18.371 1.00 97.19 202 ILE A CA 1
ATOM 1507 C C . ILE A 1 202 ? -20.549 2.161 17.958 1.00 97.19 202 ILE A C 1
ATOM 1509 O O . ILE A 1 202 ? -20.253 2.123 16.764 1.00 97.19 202 ILE A O 1
ATOM 1513 N N . VAL A 1 203 ? -19.663 1.878 18.920 1.00 97.12 203 VAL A N 1
ATOM 1514 C CA . VAL A 1 203 ? -18.245 1.572 18.655 1.00 97.12 203 VAL A CA 1
ATOM 1515 C C . VAL A 1 203 ? -18.106 0.363 17.723 1.00 97.12 203 VAL A C 1
ATOM 1517 O O . VAL A 1 203 ? -17.275 0.353 16.812 1.00 97.12 203 VAL A O 1
ATOM 1520 N N . HIS A 1 204 ? -18.938 -0.665 17.904 1.00 96.31 204 HIS A N 1
ATOM 1521 C CA . HIS A 1 204 ? -18.951 -1.828 17.020 1.00 96.31 204 HIS A CA 1
ATOM 1522 C C . HIS A 1 204 ? -19.386 -1.471 15.590 1.00 96.31 204 HIS A C 1
ATOM 1524 O O . HIS A 1 204 ? -18.746 -1.897 14.627 1.00 96.31 204 HIS A O 1
ATOM 1530 N N . GLN A 1 205 ? -20.439 -0.666 15.431 1.00 97.56 205 GLN A N 1
ATOM 1531 C CA . GLN A 1 205 ? -20.895 -0.210 14.116 1.00 97.56 205 GLN A CA 1
ATOM 1532 C C . GLN A 1 205 ? -19.850 0.662 13.413 1.00 97.56 205 GLN A C 1
ATOM 1534 O O . GLN A 1 205 ? -19.615 0.492 12.216 1.00 97.56 205 GLN A O 1
ATOM 1539 N N . GLU A 1 206 ? -19.196 1.572 14.134 1.00 96.44 206 GLU A N 1
ATOM 1540 C CA . GLU A 1 206 ? -18.105 2.383 13.591 1.00 96.44 206 GLU A CA 1
ATOM 1541 C C . GLU A 1 206 ? -16.922 1.516 13.154 1.00 96.44 206 GLU A C 1
ATOM 1543 O O . GLU A 1 206 ? -16.360 1.745 12.082 1.00 96.44 206 GLU A O 1
ATOM 1548 N N . ARG A 1 207 ? -16.602 0.454 13.907 1.00 96.19 207 ARG A N 1
ATOM 1549 C CA . ARG A 1 207 ? -15.551 -0.502 13.532 1.00 96.19 207 ARG A CA 1
ATOM 1550 C C . ARG A 1 207 ? -15.870 -1.188 12.210 1.00 96.19 207 ARG A C 1
ATOM 1552 O O . ARG A 1 207 ? -14.992 -1.310 11.361 1.00 96.19 207 ARG A O 1
ATOM 1559 N N . LEU A 1 208 ? -17.117 -1.619 12.024 1.00 97.00 208 LEU A N 1
ATOM 1560 C CA . LEU A 1 208 ? -17.562 -2.245 10.777 1.00 97.00 208 LEU A CA 1
ATOM 1561 C C . LEU A 1 208 ? -17.478 -1.272 9.595 1.00 97.00 208 LEU A C 1
ATOM 1563 O O . LEU A 1 208 ? -16.971 -1.641 8.536 1.00 97.00 208 LEU A O 1
ATOM 1567 N N . LYS A 1 209 ? -17.912 -0.018 9.782 1.00 96.31 209 LYS A N 1
ATOM 1568 C CA . LYS A 1 209 ? -17.793 1.033 8.757 1.00 96.31 209 LYS A CA 1
ATOM 1569 C C . LYS A 1 209 ? -16.334 1.301 8.396 1.00 96.31 209 LYS A C 1
ATOM 1571 O O . LYS A 1 209 ? -16.001 1.381 7.216 1.00 96.31 209 LYS A O 1
ATOM 1576 N N . LEU A 1 210 ? -15.457 1.392 9.395 1.00 96.25 210 LEU A N 1
ATOM 1577 C CA . LEU A 1 210 ? -14.028 1.594 9.183 1.00 96.25 210 LEU A CA 1
ATOM 1578 C C . LEU A 1 210 ? -13.403 0.414 8.431 1.00 96.25 210 LEU A C 1
ATOM 1580 O O . LEU A 1 210 ? -12.672 0.620 7.466 1.00 96.25 210 LEU A O 1
ATOM 1584 N N . GLN A 1 211 ? -13.736 -0.821 8.812 1.00 95.19 211 GLN A N 1
ATOM 1585 C CA . GLN A 1 211 ? -13.261 -2.023 8.128 1.00 95.19 211 GLN A CA 1
ATOM 1586 C C . GLN A 1 211 ? -13.727 -2.064 6.665 1.00 95.19 211 GLN A C 1
ATOM 1588 O O . GLN A 1 211 ? -12.951 -2.419 5.775 1.00 95.19 211 GLN A O 1
ATOM 1593 N N . GLN A 1 212 ? -14.974 -1.667 6.398 1.00 95.94 212 GLN A N 1
ATOM 1594 C CA . GLN A 1 212 ? -15.497 -1.546 5.040 1.00 95.94 212 GLN A CA 1
ATOM 1595 C C . GLN A 1 212 ? -14.732 -0.482 4.242 1.00 95.94 212 GLN A C 1
ATOM 1597 O O . GLN A 1 212 ? -14.297 -0.763 3.126 1.00 95.94 212 GLN A O 1
ATOM 1602 N N . ALA A 1 213 ? -14.511 0.703 4.819 1.00 94.44 213 ALA A N 1
ATOM 1603 C CA . ALA A 1 213 ? -13.759 1.784 4.184 1.00 94.44 213 ALA A CA 1
ATOM 1604 C C . ALA A 1 213 ? -12.312 1.369 3.868 1.00 94.44 213 ALA A C 1
ATOM 1606 O O . ALA A 1 213 ? -11.831 1.578 2.754 1.00 94.44 213 ALA A O 1
ATOM 1607 N N . GLN A 1 214 ? -11.637 0.693 4.804 1.00 92.94 214 GLN A N 1
ATOM 1608 C CA . GLN A 1 214 ? -10.309 0.118 4.581 1.00 92.94 214 GLN A CA 1
ATOM 1609 C C . GLN A 1 214 ? -10.317 -0.936 3.463 1.00 92.94 214 GLN A C 1
ATOM 1611 O O . GLN A 1 214 ? -9.372 -1.003 2.674 1.00 92.94 214 GLN A O 1
ATOM 1616 N N . GLY A 1 215 ? -11.365 -1.761 3.380 1.00 92.25 215 GLY A N 1
ATOM 1617 C CA . GLY A 1 215 ? -11.540 -2.758 2.324 1.00 92.25 215 GLY A CA 1
ATOM 1618 C C . GLY A 1 215 ? -11.667 -2.131 0.935 1.00 92.25 215 GLY A C 1
ATOM 1619 O O . GLY A 1 215 ? -10.941 -2.527 0.022 1.00 92.25 215 GLY A O 1
ATOM 1620 N N . VAL A 1 216 ? -12.527 -1.118 0.798 1.00 92.81 216 VAL A N 1
ATOM 1621 C CA . VAL A 1 216 ? -12.721 -0.367 -0.455 1.00 92.81 216 VAL A CA 1
ATOM 1622 C C . VAL A 1 216 ? -11.421 0.315 -0.875 1.00 92.81 216 VAL A C 1
ATOM 1624 O O . VAL A 1 216 ? -10.929 0.071 -1.975 1.00 92.81 216 VAL A O 1
ATOM 1627 N N . HIS A 1 217 ? -10.791 1.065 0.031 1.00 90.56 217 HIS A N 1
ATOM 1628 C CA . HIS A 1 217 ? -9.540 1.762 -0.264 1.00 90.56 217 HIS A CA 1
ATOM 1629 C C . HIS A 1 217 ? -8.407 0.792 -0.648 1.00 90.56 217 HIS A C 1
ATOM 1631 O O . HIS A 1 217 ? -7.613 1.049 -1.556 1.00 90.56 217 HIS A O 1
ATOM 1637 N N . ARG A 1 218 ? -8.335 -0.380 -0.001 1.00 89.31 218 ARG A N 1
ATOM 1638 C CA . ARG A 1 218 ? -7.389 -1.438 -0.383 1.00 89.31 218 ARG A CA 1
ATOM 1639 C C . ARG A 1 218 ? -7.662 -1.947 -1.798 1.00 89.31 218 ARG A C 1
ATOM 1641 O O . ARG A 1 218 ? -6.715 -2.116 -2.563 1.00 89.31 218 ARG A O 1
ATOM 1648 N N . GLN A 1 219 ? -8.924 -2.194 -2.143 1.00 90.25 219 GLN A N 1
ATOM 1649 C CA . GLN A 1 219 ? -9.310 -2.682 -3.465 1.00 90.25 219 GLN A CA 1
ATOM 1650 C C . GLN A 1 219 ? -8.980 -1.665 -4.564 1.00 90.25 219 GLN A C 1
ATOM 1652 O O . GLN A 1 219 ? -8.422 -2.044 -5.594 1.00 90.25 219 GLN A O 1
ATOM 1657 N N . GLU A 1 220 ? -9.240 -0.381 -4.324 1.00 89.44 220 GLU A N 1
ATOM 1658 C CA . GLU A 1 220 ? -8.873 0.709 -5.235 1.00 89.44 220 GLU A CA 1
ATOM 1659 C C . GLU A 1 220 ? -7.361 0.761 -5.461 1.00 89.44 220 GLU A C 1
ATOM 1661 O O . GLU A 1 220 ? -6.897 0.749 -6.604 1.00 89.44 220 GLU A O 1
ATOM 1666 N N . ARG A 1 221 ? -6.571 0.715 -4.380 1.00 87.56 221 ARG A N 1
ATOM 1667 C CA . ARG A 1 221 ? -5.106 0.685 -4.475 1.00 87.56 221 ARG A CA 1
ATOM 1668 C C . ARG A 1 221 ? -4.595 -0.518 -5.259 1.00 87.56 221 ARG A C 1
ATOM 1670 O O . ARG A 1 221 ? -3.667 -0.366 -6.051 1.00 87.56 221 ARG A O 1
ATOM 1677 N N . MET A 1 222 ? -5.189 -1.695 -5.062 1.00 88.12 222 MET A N 1
ATOM 1678 C CA . MET A 1 222 ? -4.842 -2.893 -5.832 1.00 88.12 222 MET A CA 1
ATOM 1679 C C . MET A 1 222 ? -5.192 -2.739 -7.316 1.00 88.12 222 MET A C 1
ATOM 1681 O O . MET A 1 222 ? -4.403 -3.150 -8.165 1.00 88.12 222 MET A O 1
ATOM 1685 N N . GLY A 1 223 ? -6.327 -2.115 -7.642 1.00 89.56 223 GLY A N 1
ATOM 1686 C CA . GLY A 1 223 ? -6.719 -1.822 -9.022 1.00 89.56 223 GLY A CA 1
ATOM 1687 C C . GLY A 1 223 ? -5.744 -0.870 -9.719 1.00 89.56 223 GLY A C 1
ATOM 1688 O O . GLY A 1 223 ? -5.243 -1.180 -10.800 1.00 89.56 223 GLY A O 1
ATOM 1689 N N . VAL A 1 224 ? -5.404 0.247 -9.068 1.00 88.94 224 VAL A N 1
ATOM 1690 C CA . VAL A 1 224 ? -4.420 1.220 -9.578 1.00 88.94 224 VAL A CA 1
ATOM 1691 C C . VAL A 1 224 ? -3.045 0.574 -9.740 1.00 88.94 224 VAL A C 1
ATOM 1693 O O . VAL A 1 224 ? -2.367 0.776 -10.748 1.00 88.94 224 VAL A O 1
ATOM 1696 N N . ALA A 1 225 ? -2.626 -0.236 -8.770 1.00 88.94 225 ALA A N 1
ATOM 1697 C CA . ALA A 1 225 ? -1.371 -0.962 -8.857 1.00 88.94 225 ALA A CA 1
ATOM 1698 C C . ALA A 1 225 ? -1.348 -1.949 -10.032 1.00 88.94 225 ALA A C 1
ATOM 1700 O O . ALA A 1 225 ? -0.381 -1.965 -10.791 1.00 88.94 225 ALA A O 1
ATOM 1701 N N . ALA A 1 226 ? -2.420 -2.719 -10.236 1.00 89.06 226 ALA A N 1
ATOM 1702 C CA . ALA A 1 226 ? -2.526 -3.645 -11.359 1.00 89.06 226 ALA A CA 1
ATOM 1703 C C . ALA A 1 226 ? -2.421 -2.921 -12.712 1.00 89.06 226 ALA A C 1
ATOM 1705 O O . ALA A 1 226 ? -1.727 -3.397 -13.610 1.00 89.06 226 ALA A O 1
ATOM 1706 N N . GLN A 1 227 ? -3.039 -1.743 -12.849 1.00 90.31 227 GLN A N 1
ATOM 1707 C CA . GLN A 1 227 ? -2.906 -0.913 -14.051 1.00 90.31 227 GLN A CA 1
ATOM 1708 C C . GLN A 1 227 ? -1.459 -0.447 -14.266 1.00 90.31 227 GLN A C 1
ATOM 1710 O O . GLN A 1 227 ? -0.930 -0.573 -15.370 1.00 90.31 227 GLN A O 1
ATOM 1715 N N . LYS A 1 228 ? -0.784 0.022 -13.209 1.00 90.88 228 LYS A N 1
ATOM 1716 C CA . LYS A 1 228 ? 0.628 0.432 -13.279 1.00 90.88 228 LYS A CA 1
ATOM 1717 C C . LYS A 1 228 ? 1.558 -0.726 -13.638 1.00 90.88 228 LYS A C 1
ATOM 1719 O O . LYS A 1 228 ? 2.488 -0.531 -14.413 1.00 90.88 228 LYS A O 1
ATOM 1724 N N . VAL A 1 229 ? 1.300 -1.934 -13.134 1.00 91.62 229 VAL A N 1
ATOM 1725 C CA . VAL A 1 229 ? 2.062 -3.135 -13.520 1.00 91.62 229 VAL A CA 1
ATOM 1726 C C . VAL A 1 229 ? 1.973 -3.368 -15.027 1.00 91.62 229 VAL A C 1
ATOM 1728 O O . VAL A 1 229 ? 3.002 -3.588 -15.656 1.00 91.62 229 VAL A O 1
ATOM 1731 N N . MET A 1 230 ? 0.783 -3.252 -15.624 1.00 91.69 230 MET A N 1
ATOM 1732 C CA . MET A 1 230 ? 0.610 -3.426 -17.074 1.00 91.69 230 MET A CA 1
ATOM 1733 C C . MET A 1 230 ? 1.328 -2.346 -17.894 1.00 91.69 230 MET A C 1
ATOM 1735 O O . MET A 1 230 ? 1.832 -2.632 -18.976 1.00 91.69 230 MET A O 1
ATOM 1739 N N . GLN A 1 231 ? 1.404 -1.115 -17.380 1.00 91.50 231 GLN A N 1
ATOM 1740 C CA . GLN A 1 231 ? 2.147 -0.026 -18.026 1.00 91.50 231 GLN A CA 1
ATOM 1741 C C . GLN A 1 231 ? 3.666 -0.251 -17.962 1.00 91.50 231 GLN A C 1
ATOM 1743 O O . GLN A 1 231 ? 4.373 -0.007 -18.936 1.00 91.50 231 GLN A O 1
ATOM 1748 N N . ILE A 1 232 ? 4.172 -0.724 -16.818 1.00 92.94 232 ILE A N 1
ATOM 1749 C CA . ILE A 1 232 ? 5.609 -0.920 -16.575 1.00 92.94 232 ILE A CA 1
ATOM 1750 C C . ILE A 1 232 ? 6.123 -2.224 -17.203 1.00 92.94 232 ILE A C 1
ATOM 1752 O O . ILE A 1 232 ? 7.288 -2.291 -17.604 1.00 92.94 232 ILE A O 1
ATOM 1756 N N . ILE A 1 233 ? 5.271 -3.247 -17.306 1.00 92.19 233 ILE A N 1
ATOM 1757 C CA . ILE A 1 233 ? 5.578 -4.552 -17.901 1.00 92.19 233 ILE A CA 1
ATOM 1758 C C . ILE A 1 233 ? 4.612 -4.813 -19.071 1.00 92.19 233 ILE A C 1
ATOM 1760 O O . ILE A 1 233 ? 3.664 -5.590 -18.941 1.00 92.19 233 ILE A O 1
ATOM 1764 N N . PRO A 1 234 ? 4.842 -4.208 -20.254 1.00 92.31 234 PRO A N 1
ATOM 1765 C CA . PRO A 1 234 ? 3.921 -4.330 -21.388 1.00 92.31 234 PRO A CA 1
ATOM 1766 C C . PRO A 1 234 ? 3.723 -5.772 -21.873 1.00 92.31 234 PRO A C 1
ATOM 1768 O O . PRO A 1 234 ? 2.677 -6.105 -22.432 1.00 92.31 234 PRO A O 1
ATOM 1771 N N . THR A 1 235 ? 4.705 -6.651 -21.640 1.00 91.94 235 THR A N 1
ATOM 1772 C CA . THR A 1 235 ? 4.646 -8.079 -21.996 1.00 91.94 235 THR A CA 1
ATOM 1773 C C . THR A 1 235 ? 3.542 -8.833 -21.252 1.00 91.94 235 THR A C 1
ATOM 1775 O O . THR A 1 235 ? 3.062 -9.845 -21.755 1.00 91.94 235 THR A O 1
ATOM 1778 N N . TRP A 1 236 ? 3.080 -8.325 -20.103 1.00 92.06 236 TRP A N 1
ATOM 1779 C CA . TRP A 1 236 ? 1.978 -8.909 -19.328 1.00 92.06 236 TRP A CA 1
ATOM 1780 C C . TRP A 1 236 ? 0.586 -8.630 -19.917 1.00 92.06 236 TRP A C 1
ATOM 1782 O O . TRP A 1 236 ? -0.420 -9.120 -19.385 1.00 92.06 236 TRP A O 1
ATOM 1792 N N . SER A 1 237 ? 0.520 -7.891 -21.031 1.00 91.38 237 SER A N 1
ATOM 1793 C CA . SER A 1 237 ? -0.688 -7.782 -21.859 1.00 91.38 237 SER A CA 1
ATOM 1794 C C . SER A 1 237 ? -1.125 -9.151 -22.391 1.00 91.38 237 SER A C 1
ATOM 1796 O O . SER A 1 237 ? -2.321 -9.417 -22.500 1.00 91.38 237 SER A O 1
ATOM 1798 N N . ASP A 1 238 ? -0.166 -10.043 -22.665 1.00 94.25 238 ASP A N 1
ATOM 1799 C CA . ASP A 1 238 ? -0.444 -11.443 -22.970 1.00 94.25 238 ASP A CA 1
ATOM 1800 C C . ASP A 1 238 ? -0.763 -12.206 -21.675 1.00 94.25 238 ASP A C 1
ATOM 1802 O O . ASP A 1 238 ? 0.059 -12.327 -20.759 1.00 94.25 238 ASP A O 1
ATOM 1806 N N . SER A 1 239 ? -1.988 -12.730 -21.605 1.00 91.94 239 SER A N 1
ATOM 1807 C CA . SER A 1 239 ? -2.482 -13.459 -20.440 1.00 91.94 239 SER A CA 1
ATOM 1808 C C . SER A 1 239 ? -1.676 -14.727 -20.151 1.00 91.94 239 SER A C 1
ATOM 1810 O O . SER A 1 239 ? -1.476 -15.053 -18.980 1.00 91.94 239 SER A O 1
ATOM 1812 N N . ASP A 1 240 ? -1.192 -15.431 -21.175 1.00 94.75 240 ASP A N 1
ATOM 1813 C CA . ASP A 1 240 ? -0.468 -16.692 -20.990 1.00 94.75 240 ASP A CA 1
ATOM 1814 C C . ASP A 1 240 ? 0.945 -16.441 -20.456 1.00 94.75 240 ASP A C 1
ATOM 1816 O O . ASP A 1 240 ? 1.396 -17.118 -19.521 1.00 94.75 240 ASP A O 1
ATOM 1820 N N . LEU A 1 241 ? 1.627 -15.421 -20.992 1.00 92.62 241 LEU A N 1
ATOM 1821 C CA . LEU A 1 241 ? 2.925 -14.974 -20.482 1.00 92.62 241 LEU A CA 1
ATOM 1822 C C . LEU A 1 241 ? 2.814 -14.476 -19.046 1.00 92.62 241 LEU A C 1
ATOM 1824 O O . LEU A 1 241 ? 3.593 -14.919 -18.199 1.00 92.62 241 LEU A O 1
ATOM 1828 N N . ARG A 1 242 ? 1.802 -13.654 -18.750 1.00 92.38 242 ARG A N 1
ATOM 1829 C CA . ARG A 1 242 ? 1.546 -13.166 -17.394 1.00 92.38 242 ARG A CA 1
ATOM 1830 C C . ARG A 1 242 ? 1.370 -14.320 -16.415 1.00 92.38 242 ARG A C 1
ATOM 1832 O O . ARG A 1 242 ? 2.087 -14.386 -15.427 1.00 92.38 242 ARG A O 1
ATOM 1839 N N . VAL A 1 243 ? 0.488 -15.282 -16.703 1.00 94.25 243 VAL A N 1
ATOM 1840 C CA . VAL A 1 243 ? 0.260 -16.440 -15.816 1.00 94.25 243 VAL A CA 1
ATOM 1841 C C . VAL A 1 243 ? 1.542 -17.246 -15.602 1.00 94.25 243 VAL A C 1
ATOM 1843 O O . VAL A 1 243 ? 1.811 -17.699 -14.487 1.00 94.25 243 VAL A O 1
ATOM 1846 N N . LYS A 1 244 ? 2.349 -17.435 -16.651 1.00 94.25 244 LYS A N 1
ATOM 1847 C CA . LYS A 1 244 ? 3.627 -18.146 -16.550 1.00 94.25 244 LYS A CA 1
ATOM 1848 C C . LYS A 1 244 ? 4.630 -17.393 -15.672 1.00 94.25 244 LYS A C 1
ATOM 1850 O O . LYS A 1 244 ? 5.264 -18.018 -14.823 1.00 94.25 244 LYS A O 1
ATOM 1855 N N . GLN A 1 245 ? 4.764 -16.083 -15.863 1.00 92.62 245 GLN A N 1
ATOM 1856 C CA . GLN A 1 245 ? 5.680 -15.233 -15.103 1.00 92.62 245 GLN A CA 1
ATOM 1857 C C . GLN A 1 245 ? 5.239 -15.102 -13.645 1.00 92.62 245 GLN A C 1
ATOM 1859 O O . GLN A 1 245 ? 6.050 -15.346 -12.759 1.00 92.62 245 GLN A O 1
ATOM 1864 N N . THR A 1 246 ? 3.952 -14.866 -13.374 1.00 92.88 246 THR A N 1
ATOM 1865 C CA . THR A 1 246 ? 3.411 -14.837 -12.006 1.00 92.88 246 THR A CA 1
ATOM 1866 C C . THR A 1 246 ? 3.676 -16.152 -11.274 1.00 92.88 246 THR A C 1
ATOM 1868 O O . THR A 1 246 ? 4.196 -16.135 -10.166 1.00 92.88 246 THR A O 1
ATOM 1871 N N . LYS A 1 247 ? 3.439 -17.310 -11.908 1.00 94.69 247 LYS A N 1
ATOM 1872 C CA . LYS A 1 247 ? 3.755 -18.616 -11.297 1.00 94.69 247 LYS A CA 1
ATOM 1873 C C . LYS A 1 247 ? 5.245 -18.795 -11.002 1.00 94.69 247 LYS A C 1
ATOM 1875 O O . LYS A 1 247 ? 5.598 -19.430 -10.012 1.00 94.69 247 LYS A O 1
ATOM 1880 N N . ALA A 1 248 ? 6.116 -18.286 -11.871 1.00 94.75 248 ALA A N 1
ATOM 1881 C CA . ALA A 1 248 ? 7.557 -18.357 -11.668 1.00 94.75 248 ALA A CA 1
ATOM 1882 C C . ALA A 1 248 ? 8.024 -17.423 -10.538 1.00 94.75 248 ALA A C 1
ATOM 1884 O O . ALA A 1 248 ? 8.890 -17.814 -9.758 1.00 94.75 248 ALA A O 1
ATOM 1885 N N . ILE A 1 249 ? 7.414 -16.241 -10.411 1.00 95.00 249 ILE A N 1
ATOM 1886 C CA . ILE A 1 249 ? 7.619 -15.321 -9.284 1.00 95.00 249 ILE A CA 1
ATOM 1887 C C . ILE A 1 249 ? 7.147 -15.973 -7.980 1.00 95.00 249 ILE A C 1
ATOM 1889 O O . ILE A 1 249 ? 7.915 -16.026 -7.022 1.00 95.00 249 ILE A O 1
ATOM 1893 N N . ASP A 1 250 ? 5.941 -16.546 -7.956 1.00 95.06 250 ASP A N 1
ATOM 1894 C CA . ASP A 1 250 ? 5.406 -17.257 -6.790 1.00 95.06 250 ASP A CA 1
ATOM 1895 C C . ASP A 1 250 ? 6.340 -18.391 -6.352 1.00 95.06 250 ASP A C 1
ATOM 1897 O O . ASP A 1 250 ? 6.654 -18.527 -5.172 1.00 95.06 250 ASP A O 1
ATOM 1901 N N . ALA A 1 251 ? 6.812 -19.205 -7.302 1.00 95.25 251 ALA A N 1
ATOM 1902 C CA . ALA A 1 251 ? 7.731 -20.304 -7.021 1.00 95.25 251 ALA A CA 1
ATOM 1903 C C . ALA A 1 251 ? 9.080 -19.810 -6.479 1.00 95.25 251 ALA A C 1
ATOM 1905 O O . ALA A 1 251 ? 9.637 -20.436 -5.577 1.00 95.25 251 ALA A O 1
ATOM 1906 N N . LEU A 1 252 ? 9.590 -18.690 -7.003 1.00 95.50 252 LEU A N 1
ATOM 1907 C CA . LEU A 1 252 ? 10.809 -18.057 -6.512 1.00 95.50 252 LEU A CA 1
ATOM 1908 C C . LEU A 1 252 ? 10.625 -17.591 -5.068 1.00 95.50 252 LEU A C 1
ATOM 1910 O O . LEU A 1 252 ? 11.401 -17.990 -4.209 1.00 95.50 252 LEU A O 1
ATOM 1914 N N . LEU A 1 253 ? 9.583 -16.810 -4.783 1.00 95.56 253 LEU A N 1
ATOM 1915 C CA . LEU A 1 253 ? 9.342 -16.249 -3.452 1.00 95.56 253 LEU A CA 1
ATOM 1916 C C . LEU A 1 253 ? 9.077 -17.331 -2.400 1.00 95.56 253 LEU A C 1
ATOM 1918 O O . LEU A 1 253 ? 9.614 -17.257 -1.296 1.00 95.56 253 LEU A O 1
ATOM 1922 N N . VAL A 1 254 ? 8.308 -18.368 -2.750 1.00 96.50 254 VAL A N 1
ATOM 1923 C CA . VAL A 1 254 ? 8.110 -19.533 -1.874 1.00 96.50 254 VAL A CA 1
ATOM 1924 C C . VAL A 1 254 ? 9.432 -20.267 -1.635 1.00 96.50 254 VAL A C 1
ATOM 1926 O O . VAL A 1 254 ? 9.694 -20.691 -0.511 1.00 96.50 254 VAL A O 1
ATOM 1929 N N . GLY A 1 255 ? 10.279 -20.399 -2.661 1.00 94.75 255 GLY A N 1
ATOM 1930 C CA . GLY A 1 255 ? 11.607 -21.007 -2.542 1.00 94.75 255 GLY A CA 1
ATOM 1931 C C . GLY A 1 255 ? 12.550 -20.248 -1.602 1.00 94.75 255 GLY A C 1
ATOM 1932 O O . GLY A 1 255 ? 13.337 -20.878 -0.903 1.00 94.75 255 GLY A O 1
ATOM 1933 N N . GLU A 1 256 ? 12.424 -18.921 -1.530 1.00 94.69 256 GLU A N 1
ATOM 1934 C CA . GLU A 1 256 ? 13.175 -18.059 -0.601 1.00 94.69 256 GLU A CA 1
ATOM 1935 C C . GLU A 1 256 ? 12.528 -17.984 0.806 1.00 94.69 256 GLU A C 1
ATOM 1937 O O . GLU A 1 256 ? 13.005 -17.259 1.677 1.00 94.69 256 GLU A O 1
ATOM 1942 N N . GLY A 1 257 ? 11.444 -18.731 1.060 1.00 95.38 257 GLY A N 1
ATOM 1943 C CA . GLY A 1 257 ? 10.796 -18.830 2.374 1.00 95.38 257 GLY A CA 1
ATOM 1944 C C . GLY A 1 257 ? 9.679 -17.815 2.641 1.00 95.38 257 GLY A C 1
ATOM 1945 O O . GLY A 1 257 ? 9.180 -17.745 3.765 1.00 95.38 257 GLY A O 1
ATOM 1946 N N . MET A 1 258 ? 9.245 -17.047 1.636 1.00 95.56 258 MET A N 1
ATOM 1947 C CA . MET A 1 258 ? 8.130 -16.111 1.796 1.00 95.56 258 MET A CA 1
ATOM 1948 C C . MET A 1 258 ? 6.788 -16.865 1.868 1.00 95.56 258 MET A C 1
ATOM 1950 O O . MET A 1 258 ? 6.479 -17.675 0.986 1.00 95.56 258 MET A O 1
ATOM 1954 N N . PRO A 1 259 ? 5.941 -16.607 2.882 1.00 95.12 259 PRO A N 1
ATOM 1955 C CA . PRO A 1 259 ? 4.646 -17.257 2.989 1.00 95.12 259 PRO A CA 1
ATOM 1956 C C . PRO A 1 259 ? 3.655 -16.700 1.955 1.00 95.12 259 PRO A C 1
ATOM 1958 O O . PRO A 1 259 ? 3.659 -15.521 1.599 1.00 95.12 259 PRO A O 1
ATOM 1961 N N . ARG A 1 260 ? 2.747 -17.561 1.485 1.00 90.94 260 ARG A N 1
ATOM 1962 C CA . ARG A 1 260 ? 1.822 -17.266 0.373 1.00 90.94 260 ARG A CA 1
ATOM 1963 C C . ARG A 1 260 ? 0.891 -16.075 0.623 1.00 90.94 260 ARG A C 1
ATOM 1965 O O . ARG A 1 260 ? 0.516 -15.383 -0.315 1.00 90.94 260 ARG A O 1
ATOM 1972 N N . ASN A 1 261 ? 0.528 -15.823 1.879 1.00 90.75 261 ASN A N 1
ATOM 1973 C CA . ASN A 1 261 ? -0.270 -14.656 2.259 1.00 90.75 261 ASN A CA 1
ATOM 1974 C C . ASN A 1 261 ? 0.478 -13.338 2.005 1.00 90.75 261 ASN A C 1
ATOM 1976 O O . ASN A 1 261 ? -0.149 -12.387 1.554 1.00 90.75 261 ASN A O 1
ATOM 1980 N N . GLN A 1 262 ? 1.793 -13.293 2.237 1.00 89.62 262 GLN A N 1
ATOM 1981 C CA . GLN A 1 262 ? 2.615 -12.113 1.955 1.00 89.62 262 GLN A CA 1
ATOM 1982 C C . GLN A 1 262 ? 2.782 -11.899 0.448 1.00 89.62 262 GLN A C 1
ATOM 1984 O O . GLN A 1 262 ? 2.660 -10.769 -0.022 1.00 89.62 262 GLN A O 1
ATOM 1989 N N . ILE A 1 263 ? 2.955 -12.983 -0.316 1.00 90.69 263 ILE A N 1
ATOM 1990 C CA . ILE A 1 263 ? 3.034 -12.930 -1.784 1.00 90.69 263 ILE A CA 1
ATOM 1991 C C . ILE A 1 263 ? 1.752 -12.320 -2.368 1.00 90.69 263 ILE A C 1
ATOM 1993 O O . ILE A 1 263 ? 1.816 -11.393 -3.167 1.00 90.69 263 ILE A O 1
ATOM 1997 N N . ASN A 1 264 ? 0.579 -12.755 -1.896 1.00 84.94 264 ASN A N 1
ATOM 1998 C CA . ASN A 1 264 ? -0.708 -12.227 -2.365 1.00 84.94 264 ASN A CA 1
ATOM 1999 C C . ASN A 1 264 ? -0.935 -10.747 -2.011 1.00 84.94 264 ASN A C 1
ATOM 2001 O O . ASN A 1 264 ? -1.761 -10.085 -2.636 1.00 84.94 264 ASN A O 1
ATOM 2005 N N . THR A 1 265 ? -0.237 -10.227 -0.999 1.00 84.94 265 THR A N 1
ATOM 2006 C CA . THR A 1 265 ? -0.285 -8.803 -0.633 1.00 84.94 265 THR A CA 1
ATOM 2007 C C . THR A 1 265 ? 0.747 -7.953 -1.366 1.00 84.94 265 THR A C 1
ATOM 2009 O O . THR A 1 265 ? 0.718 -6.728 -1.238 1.00 84.94 265 THR A O 1
ATOM 2012 N N . LEU A 1 266 ? 1.645 -8.570 -2.142 1.00 85.69 266 LEU A N 1
ATOM 2013 C CA . LEU A 1 266 ? 2.643 -7.860 -2.926 1.00 85.69 266 LEU A CA 1
ATOM 2014 C C . LEU A 1 266 ? 1.971 -7.200 -4.135 1.00 85.69 266 LEU A C 1
ATOM 2016 O O . LEU A 1 266 ? 1.875 -7.768 -5.217 1.00 85.69 266 LEU A O 1
ATOM 2020 N N . ALA A 1 267 ? 1.478 -5.984 -3.923 1.00 81.88 267 ALA A N 1
ATOM 2021 C CA . ALA A 1 267 ? 0.828 -5.181 -4.950 1.00 81.88 267 ALA A CA 1
ATOM 2022 C C . ALA A 1 267 ? 1.731 -4.059 -5.482 1.00 81.88 267 ALA A C 1
ATOM 2024 O O . ALA A 1 267 ? 1.288 -3.288 -6.318 1.00 81.88 267 ALA A O 1
ATOM 2025 N N . ASP A 1 268 ? 2.967 -3.911 -5.003 1.00 90.00 268 ASP A N 1
ATOM 2026 C CA . ASP A 1 268 ? 3.834 -2.829 -5.474 1.00 90.00 268 ASP A CA 1
ATOM 2027 C C . ASP A 1 268 ? 4.314 -3.080 -6.922 1.00 90.00 268 ASP A C 1
ATOM 2029 O O . ASP A 1 268 ? 5.017 -4.069 -7.164 1.00 90.00 268 ASP A O 1
ATOM 2033 N N . PRO A 1 269 ? 3.987 -2.198 -7.892 1.00 90.38 269 PRO A N 1
ATOM 2034 C CA . PRO A 1 269 ? 4.352 -2.403 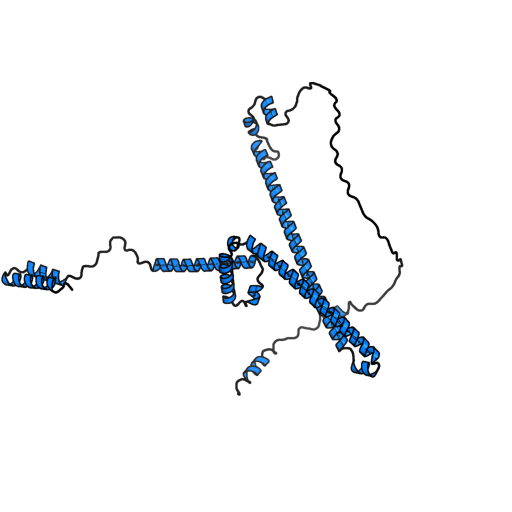-9.290 1.00 90.38 269 PRO A CA 1
ATOM 2035 C C . PRO A 1 269 ? 5.858 -2.500 -9.533 1.00 90.38 269 PRO A C 1
ATOM 2037 O O . PRO A 1 269 ? 6.297 -3.259 -10.398 1.00 90.38 269 PRO A O 1
ATOM 2040 N N . ILE A 1 270 ? 6.657 -1.750 -8.768 1.00 91.00 270 ILE A N 1
ATOM 2041 C CA . ILE A 1 270 ? 8.118 -1.737 -8.909 1.00 91.00 270 ILE A CA 1
ATOM 2042 C C . ILE A 1 270 ? 8.691 -3.068 -8.432 1.00 91.00 270 ILE A C 1
ATOM 2044 O O . ILE A 1 270 ? 9.462 -3.701 -9.152 1.00 91.00 270 ILE A O 1
ATOM 2048 N N . SER A 1 271 ? 8.268 -3.524 -7.255 1.00 92.44 271 SER A N 1
ATOM 2049 C CA . SER A 1 271 ? 8.657 -4.830 -6.724 1.00 92.44 271 SER A CA 1
ATOM 2050 C C . SER A 1 271 ? 8.319 -5.964 -7.696 1.00 92.44 271 SER A C 1
ATOM 2052 O O . SER A 1 271 ? 9.161 -6.818 -7.963 1.00 92.44 271 SER A O 1
ATOM 2054 N N . ILE A 1 272 ? 7.121 -5.945 -8.290 1.00 92.62 272 ILE A N 1
ATOM 2055 C CA . ILE A 1 272 ? 6.705 -6.950 -9.279 1.00 92.62 272 ILE A CA 1
ATOM 2056 C C . ILE A 1 272 ? 7.609 -6.918 -10.518 1.00 92.62 272 ILE A C 1
ATOM 2058 O O . ILE A 1 272 ? 8.047 -7.973 -10.975 1.00 92.62 272 ILE A O 1
ATOM 2062 N N . LYS A 1 273 ? 7.944 -5.728 -11.031 1.00 94.25 273 LYS A N 1
ATOM 2063 C CA . LYS A 1 273 ? 8.869 -5.579 -12.164 1.00 94.25 273 LYS A CA 1
ATOM 2064 C C . LYS A 1 273 ? 10.240 -6.177 -11.861 1.00 94.25 273 LYS A C 1
ATOM 2066 O O . LYS A 1 273 ? 10.763 -6.949 -12.658 1.00 94.25 273 LYS A O 1
ATOM 2071 N N . LEU A 1 274 ? 10.809 -5.850 -10.704 1.00 94.50 274 LEU A N 1
ATOM 2072 C CA . LEU A 1 274 ? 12.118 -6.363 -10.295 1.00 94.50 274 LEU A CA 1
ATOM 2073 C C . LEU A 1 274 ? 12.111 -7.890 -10.158 1.00 94.50 274 LEU A C 1
ATOM 2075 O O . LEU A 1 274 ? 13.074 -8.552 -10.545 1.00 94.50 274 LEU A O 1
ATOM 2079 N N . LEU A 1 275 ? 11.019 -8.461 -9.648 1.00 94.75 275 LEU A N 1
ATOM 2080 C CA . LEU A 1 275 ? 10.851 -9.910 -9.561 1.00 94.75 275 LEU A CA 1
ATOM 2081 C C . LEU A 1 275 ? 10.726 -10.561 -10.939 1.00 94.75 275 LEU A C 1
ATOM 2083 O O . LEU A 1 275 ? 11.331 -11.608 -11.168 1.00 94.75 275 LEU A O 1
ATOM 2087 N N . ASP A 1 276 ? 9.994 -9.946 -11.866 1.00 94.06 276 ASP A N 1
ATOM 2088 C CA . ASP A 1 276 ? 9.896 -10.427 -13.245 1.00 94.06 276 ASP A CA 1
ATOM 2089 C C . ASP A 1 276 ? 11.258 -10.405 -13.960 1.00 94.06 276 ASP A C 1
ATOM 2091 O O . ASP A 1 276 ? 11.660 -11.386 -14.599 1.00 94.06 276 ASP A O 1
ATOM 2095 N N . GLU A 1 277 ? 12.018 -9.321 -13.789 1.00 94.75 277 GLU A N 1
ATOM 2096 C CA . GLU A 1 277 ? 13.384 -9.197 -14.301 1.00 94.75 277 GLU A CA 1
ATOM 2097 C C . GLU A 1 277 ? 14.301 -10.266 -13.692 1.00 94.75 277 GLU A C 1
ATOM 2099 O O . GLU A 1 277 ? 15.034 -10.940 -14.421 1.00 94.75 277 GLU A O 1
ATOM 2104 N N . LEU A 1 278 ? 14.218 -10.495 -12.378 1.00 95.44 278 LEU A N 1
ATOM 2105 C CA . LEU A 1 278 ? 14.991 -11.524 -11.683 1.00 95.44 278 LEU A CA 1
ATOM 2106 C C . LEU A 1 278 ? 14.670 -12.932 -12.200 1.00 95.44 278 LEU A C 1
ATOM 2108 O O . LEU A 1 278 ? 15.585 -13.712 -12.478 1.00 95.44 278 LEU A O 1
ATOM 2112 N N . VAL A 1 279 ? 13.388 -13.262 -12.356 1.00 94.88 279 VAL A N 1
ATOM 2113 C CA . VAL A 1 279 ? 12.943 -14.547 -12.915 1.00 94.88 279 VAL A CA 1
ATOM 2114 C C . VAL A 1 279 ? 13.466 -14.719 -14.339 1.00 94.88 279 VAL A C 1
ATOM 2116 O O . VAL A 1 279 ? 14.016 -15.769 -14.682 1.00 94.88 279 VAL A O 1
ATOM 2119 N N . THR A 1 280 ? 13.354 -13.677 -15.160 1.00 93.62 280 THR A N 1
ATOM 2120 C CA . THR A 1 280 ? 13.835 -13.685 -16.545 1.00 93.62 280 THR A CA 1
ATOM 2121 C C . THR A 1 280 ? 15.351 -13.864 -16.612 1.00 93.62 280 THR A C 1
ATOM 2123 O O . THR A 1 280 ? 15.850 -14.624 -17.446 1.00 93.62 280 THR A O 1
ATOM 2126 N N . LEU A 1 281 ? 16.102 -13.210 -15.724 1.00 94.81 281 LEU A N 1
ATOM 2127 C CA . LEU A 1 281 ? 17.550 -13.371 -15.615 1.00 94.81 281 LEU A CA 1
ATOM 2128 C C . LEU A 1 281 ? 17.923 -14.793 -15.192 1.00 94.81 281 LEU A C 1
ATOM 2130 O O . LEU A 1 281 ? 18.733 -15.419 -15.875 1.00 94.81 281 LEU A O 1
ATOM 2134 N N . ARG A 1 282 ? 17.301 -15.341 -14.138 1.00 93.75 282 ARG A N 1
ATOM 2135 C CA . ARG A 1 282 ? 17.533 -16.733 -13.704 1.00 93.75 282 ARG A CA 1
ATOM 2136 C C . ARG A 1 282 ? 17.256 -17.724 -14.842 1.00 93.75 282 ARG A C 1
ATOM 2138 O O . ARG A 1 282 ? 18.058 -18.625 -15.073 1.00 93.75 282 ARG A O 1
ATOM 2145 N N . ALA A 1 283 ? 16.184 -17.518 -15.609 1.00 90.81 283 ALA A N 1
ATOM 2146 C CA . ALA A 1 283 ? 15.869 -18.350 -16.770 1.00 90.81 283 ALA A CA 1
ATOM 2147 C C . ALA A 1 283 ? 16.931 -18.249 -17.883 1.00 90.81 283 ALA A C 1
ATOM 2149 O O . ALA A 1 283 ? 17.322 -19.270 -18.449 1.00 90.81 283 ALA A O 1
ATOM 2150 N N . LYS A 1 284 ? 17.432 -17.042 -18.182 1.00 91.94 284 LYS A N 1
ATOM 2151 C CA . LYS A 1 284 ? 18.516 -16.837 -19.159 1.00 91.94 284 LYS A CA 1
ATOM 2152 C C . LYS A 1 284 ? 19.825 -17.493 -18.712 1.00 91.94 284 LYS A C 1
ATOM 2154 O O . LYS A 1 284 ? 20.494 -18.101 -19.542 1.00 91.94 284 LYS A O 1
ATOM 2159 N N . PHE A 1 285 ? 20.171 -17.411 -17.426 1.00 92.38 285 PHE A N 1
ATOM 2160 C CA . PHE A 1 285 ? 21.353 -18.083 -16.877 1.00 92.38 285 PHE A CA 1
ATOM 2161 C C . PHE A 1 285 ? 21.248 -19.606 -16.993 1.00 92.38 285 PHE A C 1
ATOM 2163 O O . PHE A 1 285 ? 22.172 -20.227 -17.513 1.00 92.38 285 PHE A O 1
ATOM 2170 N N . ALA A 1 286 ? 20.106 -20.195 -16.629 1.00 90.19 286 ALA A N 1
ATOM 2171 C CA . ALA A 1 286 ? 19.883 -21.634 -16.782 1.00 90.19 286 ALA A CA 1
ATOM 2172 C C . ALA A 1 286 ? 19.997 -22.089 -18.252 1.00 90.19 286 ALA A C 1
ATOM 2174 O O . ALA A 1 286 ? 20.666 -23.071 -18.560 1.00 90.19 286 ALA A O 1
ATOM 2175 N N . GLN A 1 287 ? 19.421 -21.330 -19.193 1.00 89.12 287 GLN A N 1
ATOM 2176 C CA . GLN A 1 287 ? 19.551 -21.626 -20.626 1.00 89.12 287 GLN A CA 1
ATOM 2177 C C . GLN A 1 287 ? 20.993 -21.491 -21.132 1.00 89.12 287 GLN A C 1
ATOM 2179 O O . GLN A 1 287 ? 21.426 -22.270 -21.986 1.00 89.12 287 GLN A O 1
ATOM 2184 N N . ALA A 1 288 ? 21.740 -20.505 -20.628 1.00 87.62 288 ALA A N 1
ATOM 2185 C CA . ALA A 1 288 ? 23.142 -20.325 -20.970 1.00 87.62 288 ALA A CA 1
ATOM 2186 C C . ALA A 1 288 ? 23.978 -21.515 -20.477 1.00 87.62 288 ALA A C 1
ATOM 2188 O O . ALA A 1 288 ? 24.756 -22.062 -21.259 1.00 87.62 288 ALA A O 1
ATOM 2189 N N . GLU A 1 289 ? 23.772 -21.976 -19.243 1.00 86.88 289 GLU A N 1
ATOM 2190 C CA . GLU A 1 289 ? 24.428 -23.173 -18.701 1.00 86.88 289 GLU A CA 1
ATOM 2191 C C . GLU A 1 289 ? 24.106 -24.426 -19.523 1.00 86.88 289 GLU A C 1
ATOM 2193 O O . GLU A 1 289 ? 25.030 -25.121 -19.956 1.00 86.88 289 GLU A O 1
ATOM 2198 N N . ASP A 1 290 ? 22.832 -24.650 -19.855 1.00 84.44 290 ASP A N 1
ATOM 2199 C CA . ASP A 1 290 ? 22.403 -25.751 -20.725 1.00 84.44 290 ASP A CA 1
ATOM 2200 C C . ASP A 1 290 ? 23.063 -25.678 -22.108 1.00 84.44 290 ASP A C 1
ATOM 2202 O O . ASP A 1 290 ? 23.437 -26.696 -22.696 1.00 84.44 290 ASP A O 1
ATOM 2206 N N . SER A 1 291 ? 23.206 -24.473 -22.667 1.00 81.12 291 SER A N 1
ATOM 2207 C CA . SER A 1 291 ? 23.855 -24.271 -23.966 1.00 81.12 291 SER A CA 1
ATOM 2208 C C . SER A 1 291 ? 25.359 -24.554 -23.905 1.00 81.12 291 SER A C 1
ATOM 2210 O O . SER A 1 291 ? 25.893 -25.224 -24.792 1.00 81.12 291 SER A O 1
ATOM 2212 N N . VAL A 1 292 ? 26.033 -24.137 -22.828 1.00 84.12 292 VAL A N 1
ATOM 2213 C CA . VAL A 1 292 ? 27.451 -24.424 -22.580 1.00 84.12 292 VAL A CA 1
ATOM 2214 C C . VAL A 1 292 ? 27.657 -25.922 -22.385 1.00 84.12 292 VAL A C 1
ATOM 2216 O O . VAL A 1 292 ? 28.597 -26.492 -22.944 1.00 84.12 292 VAL A O 1
ATOM 2219 N N . GLU A 1 293 ? 26.773 -26.588 -21.644 1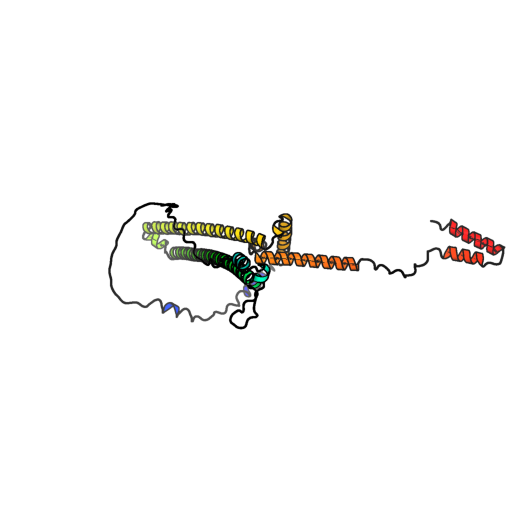.00 83.12 293 GLU A N 1
ATOM 2220 C CA . GLU A 1 293 ? 26.827 -28.032 -21.463 1.00 83.12 293 GLU A CA 1
ATOM 2221 C C . GLU A 1 293 ? 26.598 -28.774 -22.787 1.00 83.12 293 GLU A C 1
ATOM 2223 O O . GLU A 1 293 ? 27.356 -29.690 -23.116 1.00 83.12 293 GLU A O 1
ATOM 2228 N N . LYS A 1 294 ? 25.628 -28.342 -23.601 1.00 80.31 294 LYS A N 1
ATOM 2229 C CA . LYS A 1 294 ? 25.400 -28.894 -24.945 1.00 80.31 294 LYS A CA 1
ATOM 2230 C C . LYS A 1 294 ? 26.634 -28.735 -25.829 1.00 80.31 294 LYS A C 1
ATOM 2232 O O . LYS A 1 294 ? 27.067 -29.725 -26.410 1.00 80.31 294 LYS A O 1
ATOM 2237 N N . VAL A 1 295 ? 27.255 -27.553 -25.882 1.00 81.19 295 VAL A N 1
ATOM 2238 C CA . VAL A 1 295 ? 28.487 -27.324 -26.664 1.00 81.19 295 VAL A CA 1
ATOM 2239 C C . VAL A 1 295 ? 29.647 -28.183 -26.151 1.00 81.19 295 VAL A C 1
ATOM 2241 O O . VAL A 1 295 ? 30.392 -28.738 -26.956 1.00 81.19 295 VAL A O 1
ATOM 2244 N N . ARG A 1 296 ? 29.784 -28.369 -24.831 1.00 80.00 296 ARG A N 1
ATOM 2245 C CA . ARG A 1 296 ? 30.796 -29.271 -24.248 1.00 80.00 296 ARG A CA 1
ATOM 2246 C C . ARG A 1 296 ? 30.554 -30.743 -24.594 1.00 80.00 296 ARG A C 1
ATOM 2248 O O . ARG A 1 296 ? 31.520 -31.494 -24.718 1.00 80.00 296 ARG A O 1
ATOM 2255 N N . ARG A 1 297 ? 29.291 -31.156 -24.740 1.00 77.19 297 ARG A N 1
ATOM 2256 C CA . ARG A 1 297 ? 28.887 -32.528 -25.090 1.00 77.19 297 ARG A CA 1
ATOM 2257 C C . ARG A 1 297 ? 28.916 -32.809 -26.597 1.00 77.19 297 ARG A C 1
ATOM 2259 O O . ARG A 1 297 ? 28.914 -33.979 -26.975 1.00 77.19 297 ARG A O 1
ATOM 2266 N N . VAL A 1 298 ? 28.969 -31.787 -27.460 1.00 75.12 298 VAL A N 1
ATOM 2267 C CA . VAL A 1 298 ? 29.153 -31.991 -28.906 1.00 75.12 298 VAL A CA 1
ATOM 2268 C C . VAL A 1 298 ? 30.535 -32.619 -29.139 1.00 75.12 298 VAL A C 1
ATOM 2270 O O . VAL A 1 298 ? 31.551 -32.033 -28.749 1.00 75.12 298 VAL A O 1
ATOM 2273 N N . PRO A 1 299 ? 30.618 -33.816 -29.758 1.00 72.00 299 PRO A N 1
ATOM 2274 C CA . PRO A 1 299 ? 31.895 -34.462 -30.015 1.00 72.00 299 PRO A CA 1
ATOM 2275 C C . PRO A 1 299 ? 32.748 -33.546 -30.888 1.00 72.00 299 PRO A C 1
ATOM 2277 O O . PRO A 1 299 ? 32.302 -33.093 -31.942 1.00 72.00 299 PRO A O 1
ATOM 2280 N N . LYS A 1 300 ? 33.979 -33.269 -30.438 1.00 76.25 300 LYS A N 1
ATOM 2281 C CA . LYS A 1 300 ? 34.932 -32.428 -31.169 1.00 76.25 300 LYS A CA 1
ATOM 2282 C C . LYS A 1 300 ? 35.051 -32.958 -32.595 1.00 76.25 300 LYS A C 1
ATOM 2284 O O . LYS A 1 300 ? 35.596 -34.043 -32.807 1.00 76.25 300 LYS A O 1
ATOM 2289 N N . THR A 1 301 ? 34.532 -32.210 -33.565 1.00 69.56 301 THR A N 1
ATOM 2290 C CA . THR A 1 301 ? 34.692 -32.539 -34.979 1.00 69.56 301 THR A CA 1
ATOM 2291 C C . THR A 1 301 ? 36.178 -32.518 -35.275 1.00 69.56 301 THR A C 1
ATOM 2293 O O . THR A 1 301 ? 36.830 -31.474 -35.198 1.00 69.56 301 THR A O 1
ATOM 2296 N N . ILE A 1 302 ? 36.727 -33.696 -35.543 1.00 60.41 302 ILE A N 1
ATOM 2297 C CA . ILE A 1 302 ? 38.133 -33.855 -35.862 1.00 60.41 302 ILE A CA 1
ATOM 2298 C C . ILE A 1 302 ? 38.345 -33.144 -37.199 1.00 60.41 302 ILE A C 1
ATOM 2300 O O . ILE A 1 302 ? 37.849 -33.602 -38.227 1.00 60.41 302 ILE A O 1
ATOM 2304 N N . HIS A 1 303 ? 39.027 -31.998 -37.172 1.00 60.59 303 HIS A N 1
ATOM 2305 C CA . HIS A 1 303 ? 39.453 -31.293 -38.379 1.00 60.59 303 HIS A CA 1
ATOM 2306 C C . HIS A 1 303 ? 40.161 -32.293 -39.308 1.00 60.59 303 HIS A C 1
ATOM 2308 O O . HIS A 1 303 ? 40.955 -33.116 -38.839 1.00 60.59 303 HIS A O 1
ATOM 2314 N N . GLY A 1 304 ? 39.815 -32.276 -40.600 1.00 52.72 304 GLY A N 1
ATOM 2315 C CA . GLY A 1 304 ? 40.253 -33.263 -41.590 1.00 52.72 304 GLY A CA 1
ATOM 2316 C C . GLY A 1 304 ? 41.766 -33.480 -41.556 1.00 52.72 304 GLY A C 1
ATOM 2317 O O . GLY A 1 304 ? 42.530 -32.637 -42.007 1.00 52.72 304 GLY A O 1
ATOM 2318 N N . GLY A 1 305 ? 42.199 -34.607 -40.988 1.00 59.59 305 GLY A N 1
ATOM 2319 C CA . GLY A 1 305 ? 43.622 -34.909 -40.807 1.00 59.59 305 GLY A CA 1
ATOM 2320 C C . GLY A 1 305 ? 43.927 -36.105 -39.903 1.00 59.59 305 GLY A C 1
ATOM 2321 O O . GLY A 1 305 ? 44.999 -36.699 -40.013 1.00 59.59 305 GLY A O 1
ATOM 2322 N N . ALA A 1 306 ? 42.996 -36.537 -39.046 1.00 53.78 306 ALA A N 1
ATOM 2323 C CA . ALA A 1 306 ? 43.225 -37.731 -38.234 1.00 53.78 306 ALA A CA 1
ATOM 2324 C C . ALA A 1 306 ? 43.066 -39.019 -39.060 1.00 53.78 306 ALA A C 1
ATOM 2326 O O . ALA A 1 306 ? 41.977 -39.389 -39.499 1.00 53.78 306 ALA A O 1
ATOM 2327 N N . ARG A 1 307 ? 44.193 -39.712 -39.250 1.00 55.00 307 ARG A N 1
ATOM 2328 C CA . ARG A 1 307 ? 44.314 -41.026 -39.896 1.00 55.00 307 ARG A CA 1
ATOM 2329 C C . ARG A 1 307 ? 43.293 -42.026 -39.329 1.00 55.00 307 ARG A C 1
ATOM 2331 O O . ARG A 1 307 ? 43.342 -42.368 -38.148 1.00 55.00 307 ARG A O 1
ATOM 2338 N N . ARG A 1 308 ? 42.403 -42.535 -40.191 1.00 51.50 308 ARG A N 1
ATOM 2339 C CA . ARG A 1 308 ? 41.495 -43.658 -39.892 1.00 51.50 308 ARG A CA 1
ATOM 2340 C C . ARG A 1 308 ? 42.307 -44.873 -39.422 1.00 51.50 308 ARG A C 1
ATOM 2342 O O . ARG A 1 308 ? 43.235 -45.300 -40.108 1.00 51.50 308 ARG A O 1
ATOM 2349 N N . LYS A 1 309 ? 41.960 -45.440 -38.261 1.00 54.53 309 LYS A N 1
ATOM 2350 C CA . LYS A 1 309 ? 42.529 -46.711 -37.790 1.00 54.53 309 LYS A CA 1
ATOM 2351 C C . LYS A 1 309 ? 42.075 -47.853 -38.713 1.00 54.53 309 LYS A C 1
ATOM 2353 O O . LYS A 1 309 ? 40.915 -47.935 -39.097 1.00 54.53 309 LYS A O 1
ATOM 2358 N N . SER A 1 310 ? 43.056 -48.674 -39.076 1.00 47.09 310 SER A N 1
ATOM 2359 C CA . SER A 1 310 ? 43.036 -49.800 -40.015 1.00 47.09 310 SER A CA 1
ATOM 2360 C C . SER A 1 310 ? 41.975 -50.868 -39.689 1.00 47.09 310 SER A C 1
ATOM 2362 O O . SER A 1 310 ? 41.789 -51.230 -38.529 1.00 47.09 310 SER A O 1
ATOM 2364 N N . ASN A 1 311 ? 41.315 -51.342 -40.751 1.00 55.75 311 ASN A N 1
ATOM 2365 C CA . ASN A 1 311 ? 40.223 -52.324 -40.813 1.00 55.75 311 ASN A CA 1
ATOM 2366 C C . ASN A 1 311 ? 40.549 -53.683 -40.129 1.00 55.75 311 ASN A C 1
ATOM 2368 O O . ASN A 1 311 ? 41.722 -54.048 -40.018 1.00 55.75 311 ASN A O 1
ATOM 2372 N N . PRO A 1 312 ? 39.538 -54.490 -39.738 1.00 54.31 312 PRO A N 1
ATOM 2373 C CA . PRO A 1 312 ? 39.690 -55.715 -38.938 1.00 54.31 312 PRO A CA 1
ATOM 2374 C C . PRO A 1 312 ? 40.235 -56.942 -39.703 1.00 54.31 312 PRO A C 1
ATOM 2376 O O . PRO A 1 312 ? 40.338 -58.026 -39.135 1.00 54.31 312 PRO A O 1
ATOM 2379 N N . ASN A 1 313 ? 40.680 -56.788 -40.952 1.00 61.09 313 ASN A N 1
ATOM 2380 C CA . ASN A 1 313 ? 41.070 -57.898 -41.834 1.00 61.09 313 ASN A CA 1
ATOM 2381 C C . ASN A 1 313 ? 42.584 -58.195 -41.863 1.00 61.09 313 ASN A C 1
ATOM 2383 O O . ASN A 1 313 ? 43.128 -58.705 -42.838 1.00 61.09 313 ASN A O 1
ATOM 2387 N N . LYS A 1 314 ? 43.295 -57.958 -40.751 1.00 67.00 314 LYS A N 1
ATOM 2388 C CA . LYS A 1 314 ? 44.743 -58.245 -40.655 1.00 67.00 314 LYS A CA 1
ATOM 2389 C C . LYS A 1 314 ? 45.097 -59.719 -40.886 1.00 67.00 314 LYS A C 1
ATOM 2391 O O . LYS A 1 314 ? 46.201 -60.018 -41.333 1.00 67.00 314 LYS A O 1
ATOM 2396 N N . LYS A 1 315 ? 44.184 -60.646 -40.573 1.00 67.44 315 LYS A N 1
ATOM 2397 C CA . LYS A 1 315 ? 44.417 -62.090 -40.741 1.00 67.44 315 LYS A CA 1
ATOM 2398 C C . LYS A 1 315 ? 44.346 -62.518 -42.208 1.00 67.44 315 LYS A C 1
ATOM 2400 O O . LYS A 1 315 ? 45.203 -63.280 -42.643 1.00 67.44 315 LYS A O 1
ATOM 2405 N N . THR A 1 316 ? 43.391 -61.994 -42.976 1.00 67.56 316 THR A N 1
ATOM 2406 C CA . THR A 1 316 ? 43.278 -62.289 -44.412 1.00 67.56 316 THR A CA 1
ATOM 2407 C C . THR A 1 316 ? 44.444 -61.671 -45.180 1.00 67.56 316 THR A C 1
ATOM 2409 O O . THR A 1 316 ? 45.062 -62.348 -45.996 1.00 67.56 316 THR A O 1
ATOM 2412 N N . ASP A 1 317 ? 44.840 -60.440 -44.841 1.00 71.62 317 ASP A N 1
ATOM 2413 C CA . ASP A 1 317 ? 45.973 -59.764 -45.488 1.00 71.62 317 ASP A CA 1
ATOM 2414 C C . ASP A 1 317 ? 47.310 -60.465 -45.198 1.00 71.62 317 ASP A C 1
ATOM 2416 O O . ASP A 1 317 ? 48.157 -60.598 -46.084 1.00 71.62 317 ASP A O 1
ATOM 2420 N N . ALA A 1 318 ? 47.498 -60.988 -43.982 1.00 77.25 318 ALA A N 1
ATOM 2421 C CA . ALA A 1 318 ? 48.677 -61.781 -43.638 1.00 77.25 318 ALA A CA 1
ATOM 2422 C C . ALA A 1 318 ? 48.744 -63.106 -44.423 1.00 77.25 318 ALA A C 1
ATOM 2424 O O . ALA A 1 318 ? 49.824 -63.496 -44.870 1.00 77.25 318 ALA A O 1
ATOM 2425 N N . LEU A 1 319 ? 47.606 -63.779 -44.632 1.00 74.38 319 LEU A N 1
ATOM 2426 C CA . LEU A 1 319 ? 47.535 -65.021 -45.412 1.00 74.38 319 LEU A CA 1
ATOM 2427 C C . LEU A 1 319 ? 47.765 -64.774 -46.909 1.00 74.38 319 LEU A C 1
ATOM 2429 O O . LEU A 1 319 ? 48.521 -65.514 -47.538 1.00 74.38 319 LEU A O 1
ATOM 2433 N N . ILE A 1 320 ? 47.210 -63.690 -47.459 1.00 75.38 320 ILE A N 1
ATOM 2434 C CA . ILE A 1 320 ? 47.451 -63.269 -48.847 1.00 75.38 320 ILE A CA 1
ATOM 2435 C C . ILE A 1 320 ? 48.936 -62.941 -49.061 1.00 75.38 320 ILE A C 1
ATOM 2437 O O . ILE A 1 320 ? 49.534 -63.370 -50.050 1.00 75.38 320 ILE A O 1
ATOM 2441 N N . ASN A 1 321 ? 49.569 -62.239 -48.119 1.00 78.31 321 ASN A N 1
ATOM 2442 C CA . ASN A 1 321 ? 50.996 -61.929 -48.209 1.00 78.31 321 ASN A CA 1
ATOM 2443 C C . ASN A 1 321 ? 51.877 -63.180 -48.062 1.00 78.31 321 ASN A C 1
ATOM 2445 O O . ASN A 1 321 ? 52.872 -63.314 -48.774 1.00 78.31 321 ASN A O 1
ATOM 2449 N N . LYS A 1 322 ? 51.493 -64.142 -47.212 1.00 78.00 322 LYS A N 1
ATOM 2450 C CA . LYS A 1 322 ? 52.181 -65.437 -47.109 1.00 78.00 322 LYS A CA 1
ATOM 2451 C C . LYS A 1 322 ? 52.082 -66.231 -48.415 1.00 78.00 322 LYS A C 1
ATOM 2453 O O . LYS A 1 322 ? 53.094 -66.748 -48.881 1.00 78.00 322 LYS A O 1
ATOM 2458 N N . ALA A 1 323 ? 50.909 -66.274 -49.046 1.00 73.69 323 ALA A N 1
ATOM 2459 C CA . ALA A 1 323 ? 50.719 -66.921 -50.345 1.00 73.69 323 ALA A CA 1
ATOM 2460 C C . ALA A 1 323 ? 51.575 -66.282 -51.452 1.00 73.69 323 ALA A C 1
ATOM 2462 O O . ALA A 1 323 ? 52.200 -66.990 -52.241 1.00 73.69 323 ALA A O 1
ATOM 2463 N N . ARG A 1 324 ? 51.672 -64.947 -51.474 1.00 78.56 324 ARG A N 1
ATOM 2464 C CA . ARG A 1 324 ? 52.500 -64.214 -52.447 1.00 78.56 324 ARG A CA 1
ATOM 2465 C C . ARG A 1 324 ? 53.998 -64.453 -52.269 1.00 78.56 324 ARG A C 1
ATOM 2467 O O . ARG A 1 324 ? 54.706 -64.557 -53.266 1.00 78.56 324 ARG A O 1
ATOM 2474 N N . ASN A 1 325 ? 54.463 -64.586 -51.029 1.00 78.19 325 ASN A N 1
ATOM 2475 C CA . ASN A 1 325 ? 55.889 -64.702 -50.718 1.00 78.19 325 ASN A CA 1
ATOM 2476 C C . ASN A 1 325 ? 56.395 -66.156 -50.643 1.00 78.19 325 ASN A C 1
ATOM 2478 O O . ASN A 1 325 ? 57.584 -66.375 -50.418 1.00 78.19 325 ASN A O 1
ATOM 2482 N N . THR A 1 326 ? 55.529 -67.159 -50.827 1.00 78.38 326 THR A N 1
ATOM 2483 C CA . THR A 1 326 ? 55.940 -68.572 -50.814 1.00 78.38 326 THR A CA 1
ATOM 2484 C C . THR A 1 326 ? 56.414 -69.001 -52.204 1.00 78.38 326 THR A C 1
ATOM 2486 O O . THR A 1 326 ? 55.636 -69.045 -53.154 1.00 78.38 326 THR A O 1
ATOM 2489 N N . THR A 1 327 ? 57.694 -69.353 -52.326 1.00 68.06 327 THR A N 1
ATOM 2490 C CA . THR A 1 327 ? 58.343 -69.751 -53.591 1.00 68.06 327 THR A CA 1
ATOM 2491 C C . THR A 1 327 ? 58.206 -71.240 -53.925 1.00 68.06 327 THR A C 1
ATOM 2493 O O . THR A 1 327 ? 58.433 -71.635 -55.064 1.00 68.06 327 THR A O 1
ATOM 2496 N N . ASN A 1 328 ? 57.789 -72.078 -52.970 1.00 83.06 328 ASN A N 1
ATOM 2497 C CA . ASN A 1 328 ? 57.521 -73.497 -53.211 1.00 83.06 328 ASN A CA 1
ATOM 2498 C C . ASN A 1 328 ? 56.096 -73.703 -53.762 1.00 83.06 328 ASN A C 1
ATOM 2500 O O . ASN A 1 328 ? 55.118 -73.325 -53.114 1.00 83.06 328 ASN A O 1
ATOM 2504 N N . HIS A 1 329 ? 55.964 -74.348 -54.926 1.00 70.38 329 HIS A N 1
ATOM 2505 C CA . HIS A 1 329 ? 54.685 -74.560 -55.617 1.00 70.38 329 HIS A CA 1
ATOM 2506 C C . HIS A 1 329 ? 53.630 -75.304 -54.780 1.00 70.38 329 HIS A C 1
ATOM 2508 O O . HIS A 1 329 ? 52.445 -74.976 -54.871 1.00 70.38 329 HIS A O 1
ATOM 2514 N N . GLN A 1 330 ? 54.032 -76.273 -53.951 1.00 74.06 330 GLN A N 1
ATOM 2515 C CA . GLN A 1 330 ? 53.089 -77.001 -53.090 1.00 74.06 330 GLN A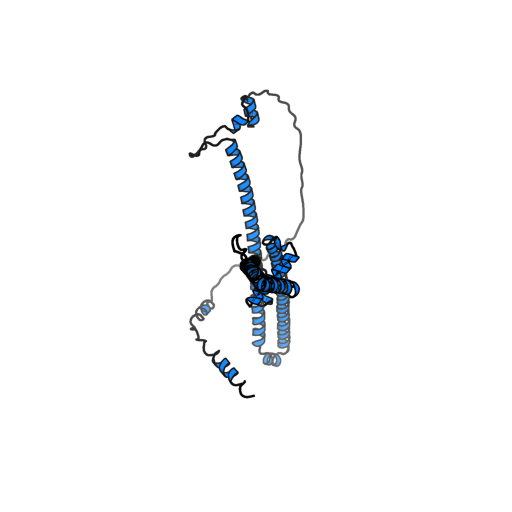 CA 1
ATOM 2516 C C . GLN A 1 330 ? 52.633 -76.157 -51.889 1.00 74.06 330 GLN A C 1
ATOM 2518 O O . GLN A 1 330 ? 51.441 -76.119 -51.583 1.00 74.06 330 GLN A O 1
ATOM 2523 N N . GLY A 1 331 ? 53.551 -75.412 -51.263 1.00 75.19 331 GLY A N 1
ATOM 2524 C CA . GLY A 1 331 ? 53.235 -74.518 -50.141 1.00 75.19 331 GLY A CA 1
ATOM 2525 C C . GLY A 1 331 ? 52.410 -73.295 -50.557 1.00 75.19 331 GLY A C 1
ATOM 2526 O O . GLY A 1 331 ? 51.537 -72.854 -49.814 1.00 75.19 331 GLY A O 1
ATOM 2527 N N . LYS A 1 332 ? 52.626 -72.788 -51.777 1.00 78.81 332 LYS A N 1
ATOM 2528 C CA . LYS A 1 332 ? 51.857 -71.676 -52.346 1.00 78.81 332 LYS A CA 1
ATOM 2529 C C . LYS A 1 332 ? 50.382 -72.035 -52.533 1.00 78.81 332 LYS A C 1
ATOM 2531 O O . LYS A 1 332 ? 49.521 -71.289 -52.082 1.00 78.81 332 LYS A O 1
ATOM 2536 N N . ARG A 1 333 ? 50.086 -73.210 -53.103 1.00 78.19 333 ARG A N 1
ATOM 2537 C CA . ARG A 1 333 ? 48.699 -73.685 -53.261 1.00 78.19 333 ARG A CA 1
ATOM 2538 C C . ARG A 1 333 ? 47.980 -73.848 -51.922 1.00 78.19 333 ARG A C 1
ATOM 2540 O O . ARG A 1 333 ? 46.809 -73.502 -51.823 1.00 78.19 333 ARG A O 1
ATOM 2547 N N . GLN A 1 334 ? 48.663 -74.343 -50.889 1.00 80.69 334 GLN A N 1
ATOM 2548 C CA . GLN A 1 334 ? 48.069 -74.458 -49.551 1.00 80.69 334 GLN A CA 1
ATOM 2549 C C . GLN A 1 334 ? 47.772 -73.083 -48.936 1.00 80.69 334 GLN A C 1
ATOM 2551 O O . GLN A 1 334 ? 46.668 -72.863 -48.450 1.00 80.69 334 GLN A O 1
ATOM 2556 N N . ALA A 1 335 ? 48.704 -72.131 -49.036 1.00 77.56 335 ALA A N 1
ATOM 2557 C CA . ALA A 1 335 ? 48.501 -70.775 -48.527 1.00 77.56 335 ALA A CA 1
ATOM 2558 C C . ALA A 1 335 ? 47.381 -70.012 -49.264 1.00 77.56 335 ALA A C 1
ATOM 2560 O O . ALA A 1 335 ? 46.635 -69.262 -48.636 1.00 77.56 335 ALA A O 1
ATOM 2561 N N . GLU A 1 336 ? 47.230 -70.218 -50.576 1.00 79.62 336 GLU A N 1
ATOM 2562 C CA . GLU A 1 336 ? 46.115 -69.668 -51.361 1.00 79.62 336 GLU A CA 1
ATOM 2563 C C . GLU A 1 336 ? 44.770 -70.271 -50.928 1.00 79.62 336 GLU A C 1
ATOM 2565 O O . GLU A 1 336 ? 43.804 -69.534 -50.732 1.00 79.62 336 GLU A O 1
ATOM 2570 N N . LEU A 1 337 ? 44.707 -71.588 -50.702 1.00 81.00 337 LEU A N 1
ATOM 2571 C CA . LEU A 1 337 ? 43.495 -72.250 -50.209 1.00 81.00 337 LEU A CA 1
ATOM 2572 C C . LEU A 1 337 ? 43.105 -71.782 -48.803 1.00 81.00 337 LEU A C 1
ATOM 2574 O O . LEU A 1 337 ? 41.921 -71.569 -48.545 1.00 81.00 337 LEU A O 1
ATOM 2578 N N . ASP A 1 338 ? 44.072 -71.587 -47.908 1.00 79.38 338 ASP A N 1
ATOM 2579 C CA . ASP A 1 338 ? 43.814 -71.086 -46.554 1.00 79.38 338 ASP A CA 1
ATOM 2580 C C . ASP A 1 338 ? 43.332 -69.628 -46.568 1.00 79.38 338 ASP A C 1
ATOM 2582 O O . ASP A 1 338 ? 42.402 -69.276 -45.838 1.00 79.38 338 ASP A O 1
ATOM 2586 N N . ALA A 1 339 ? 43.894 -68.788 -47.445 1.00 77.19 339 ALA A N 1
ATOM 2587 C CA . ALA A 1 339 ? 43.418 -67.423 -47.654 1.00 77.19 339 ALA A CA 1
ATOM 2588 C C . ALA A 1 339 ? 41.970 -67.415 -48.171 1.00 77.19 339 ALA A C 1
ATOM 2590 O O . ALA A 1 339 ? 41.117 -66.742 -47.591 1.00 77.19 339 ALA A O 1
ATOM 2591 N N . VAL A 1 340 ? 41.658 -68.218 -49.192 1.00 80.38 340 VAL A N 1
ATOM 2592 C CA . VAL A 1 340 ? 40.298 -68.327 -49.745 1.00 80.38 340 VAL A CA 1
ATOM 2593 C C . VAL A 1 340 ? 39.310 -68.860 -48.704 1.00 80.38 340 VAL A C 1
ATOM 2595 O O . VAL A 1 340 ? 38.235 -68.287 -48.544 1.00 80.38 340 VAL A O 1
ATOM 2598 N N . LYS A 1 341 ? 39.677 -69.887 -47.927 1.00 79.81 341 LYS A N 1
ATOM 2599 C CA . LYS A 1 341 ? 38.843 -70.397 -46.824 1.00 79.81 341 LYS A CA 1
ATOM 2600 C C . LYS A 1 341 ? 38.597 -69.348 -45.745 1.00 79.81 341 LYS A C 1
ATOM 2602 O O . LYS A 1 341 ? 37.493 -69.283 -45.220 1.00 79.81 341 LYS A O 1
ATOM 2607 N N . SER A 1 342 ? 39.590 -68.520 -45.419 1.00 77.50 342 SER A N 1
ATOM 2608 C CA . SER A 1 342 ? 39.421 -67.447 -44.430 1.00 77.50 342 SER A CA 1
ATOM 2609 C C . SER A 1 342 ? 38.460 -66.351 -44.900 1.00 77.50 342 SER A C 1
ATOM 2611 O O . SER A 1 342 ? 37.733 -65.794 -44.085 1.00 77.50 342 SER A O 1
ATOM 2613 N N . ILE A 1 343 ? 38.406 -66.090 -46.210 1.00 77.06 343 ILE A N 1
ATOM 2614 C CA . ILE A 1 343 ? 37.455 -65.153 -46.820 1.00 77.06 343 ILE A CA 1
ATOM 2615 C C . ILE A 1 343 ? 36.052 -65.772 -46.868 1.00 77.06 343 ILE A C 1
ATOM 2617 O O . ILE A 1 343 ? 35.078 -65.082 -46.588 1.00 77.06 343 ILE A O 1
ATOM 2621 N N . LEU A 1 344 ? 35.947 -67.073 -47.166 1.00 75.88 344 LEU A N 1
ATOM 2622 C CA . LEU A 1 344 ? 34.661 -67.775 -47.224 1.00 75.88 344 LEU A CA 1
ATOM 2623 C C . LEU A 1 344 ? 34.030 -67.992 -45.839 1.00 75.88 344 LEU A C 1
ATOM 2625 O O . LEU A 1 344 ? 32.823 -67.844 -45.691 1.00 75.88 344 LEU A O 1
ATOM 2629 N N . ASN A 1 345 ? 34.835 -68.333 -44.828 1.00 72.62 345 ASN A N 1
ATOM 2630 C CA . ASN A 1 345 ? 34.356 -68.645 -43.476 1.00 72.62 345 ASN A CA 1
ATOM 2631 C C . ASN A 1 345 ? 34.345 -67.428 -42.534 1.00 72.62 345 ASN A C 1
ATOM 2633 O O . ASN A 1 345 ? 33.791 -67.516 -41.444 1.00 72.62 345 ASN A O 1
ATOM 2637 N N . GLY A 1 346 ? 34.987 -66.319 -42.914 1.00 61.78 346 GLY A N 1
ATOM 2638 C CA . GLY A 1 346 ? 35.055 -65.079 -42.132 1.00 61.78 346 GLY A CA 1
ATOM 2639 C C . GLY A 1 346 ? 34.024 -64.017 -42.528 1.00 61.78 346 GLY A C 1
ATOM 2640 O O . GLY A 1 346 ? 34.144 -62.879 -42.086 1.00 61.78 346 GLY A O 1
ATOM 2641 N N . GLY A 1 347 ? 33.055 -64.361 -43.383 1.00 52.44 347 GLY A N 1
ATOM 2642 C CA . GLY A 1 347 ? 31.958 -63.488 -43.812 1.00 52.44 347 GLY A CA 1
ATOM 2643 C C . GLY A 1 347 ? 30.663 -63.740 -43.038 1.00 52.44 347 GLY A C 1
ATOM 2644 O O . GLY A 1 347 ? 29.663 -64.109 -43.650 1.00 52.44 347 GLY A O 1
ATOM 2645 N N . GLY A 1 348 ? 30.705 -63.577 -41.714 1.00 38.81 348 GLY A N 1
ATOM 2646 C CA . GLY A 1 348 ? 29.555 -63.600 -40.806 1.00 38.81 348 GLY A CA 1
ATOM 2647 C C . GLY A 1 348 ? 29.732 -62.569 -39.707 1.00 38.81 348 GLY A C 1
ATOM 2648 O O . GLY A 1 348 ? 30.786 -62.644 -39.034 1.00 38.81 348 GLY A O 1
#

Radius of gyration: 48.97 Å; chains: 1; bounding box: 91×133×103 Å